Protein AF-A0A453CL31-F1 (afdb_monomer)

Radius of gyration: 26.06 Å; Cα contacts (8 Å, |Δi|>4): 529; chains: 1; bounding box: 58×40×80 Å

Structure (mmCIF, N/CA/C/O backbone):
data_AF-A0A453CL31-F1
#
_entry.id   AF-A0A453CL31-F1
#
loop_
_atom_site.group_PDB
_atom_site.id
_atom_site.type_symbol
_atom_site.label_atom_id
_atom_site.label_alt_id
_atom_site.label_comp_id
_atom_site.label_asym_id
_atom_site.label_entity_id
_atom_site.label_seq_id
_atom_site.pdbx_PDB_ins_code
_atom_site.Cartn_x
_atom_site.Cartn_y
_atom_site.Cartn_z
_atom_site.occupancy
_atom_site.B_iso_or_equiv
_atom_site.auth_seq_id
_atom_site.auth_comp_id
_atom_site.auth_asym_id
_atom_site.auth_atom_id
_atom_site.pdbx_PDB_model_num
ATOM 1 N N . MET A 1 1 ? -15.591 10.765 -26.888 1.00 38.25 1 MET A N 1
ATOM 2 C CA . MET A 1 1 ? -14.357 10.019 -26.569 1.00 38.25 1 MET A CA 1
ATOM 3 C C . MET A 1 1 ? -13.302 10.494 -27.548 1.00 38.25 1 MET A C 1
ATOM 5 O O . MET A 1 1 ? -13.475 10.268 -28.736 1.00 38.25 1 MET A O 1
ATOM 9 N N . GLU A 1 2 ? -12.296 11.241 -27.100 1.00 42.91 2 GLU A N 1
ATOM 10 C CA . GLU A 1 2 ? -11.188 11.619 -27.983 1.00 42.91 2 GLU A CA 1
ATOM 11 C C . GLU A 1 2 ? -10.396 10.355 -28.344 1.00 42.91 2 GLU A C 1
ATOM 13 O O . GLU A 1 2 ? -9.791 9.723 -27.476 1.00 42.91 2 GLU A O 1
ATOM 18 N N . ASN A 1 3 ? -10.446 9.967 -29.621 1.00 44.66 3 ASN A N 1
ATOM 19 C CA . ASN A 1 3 ? -9.596 8.940 -30.219 1.00 44.66 3 ASN A CA 1
ATOM 20 C C . ASN A 1 3 ? -8.155 9.466 -30.282 1.00 44.66 3 ASN A C 1
ATOM 22 O O . ASN A 1 3 ? -7.675 9.871 -31.338 1.00 44.66 3 ASN A O 1
ATOM 26 N N . HIS A 1 4 ? -7.454 9.484 -29.150 1.00 58.12 4 HIS A N 1
ATOM 27 C CA . HIS A 1 4 ? -6.003 9.634 -29.176 1.00 58.12 4 HIS A CA 1
ATOM 28 C C . HIS A 1 4 ? -5.406 8.302 -29.615 1.00 58.12 4 HIS A C 1
ATOM 30 O O . HIS A 1 4 ? -5.463 7.313 -28.884 1.00 58.12 4 HIS A O 1
ATOM 36 N N . SER A 1 5 ? -4.870 8.271 -30.836 1.00 74.94 5 SER A N 1
ATOM 37 C CA . SER A 1 5 ? -4.062 7.155 -31.321 1.00 74.94 5 SER A CA 1
ATOM 38 C C . SER A 1 5 ? -2.914 6.889 -30.341 1.00 74.94 5 SER A C 1
ATOM 40 O O . SER A 1 5 ? -2.314 7.862 -29.864 1.00 74.94 5 SER A O 1
ATOM 42 N N . PRO A 1 6 ? -2.567 5.619 -30.061 1.00 81.06 6 PRO A N 1
ATOM 43 C CA . PRO A 1 6 ? -1.423 5.312 -29.217 1.00 81.06 6 PRO A CA 1
ATOM 44 C C . PRO A 1 6 ? -0.176 6.024 -29.752 1.00 81.06 6 PRO A C 1
ATOM 46 O O . PRO A 1 6 ? 0.082 6.007 -30.956 1.00 81.06 6 PRO A O 1
ATOM 49 N N . SER A 1 7 ? 0.570 6.694 -28.872 1.00 90.50 7 SER A N 1
ATOM 50 C CA . SER A 1 7 ? 1.726 7.502 -29.277 1.00 90.50 7 SER A CA 1
ATOM 51 C C . SER A 1 7 ? 3.001 7.104 -28.544 1.00 90.50 7 SER A C 1
ATOM 53 O O . SER A 1 7 ? 2.992 6.853 -27.339 1.00 90.50 7 SER A O 1
ATOM 55 N N . LEU A 1 8 ? 4.109 7.076 -29.284 1.00 93.06 8 LEU A N 1
ATOM 56 C CA . LEU A 1 8 ? 5.457 6.872 -28.764 1.00 93.06 8 LEU A CA 1
ATOM 57 C C . LEU A 1 8 ? 6.231 8.193 -28.842 1.00 93.06 8 LEU A C 1
ATOM 59 O O . LEU A 1 8 ? 6.228 8.864 -29.876 1.00 93.06 8 LEU A O 1
ATOM 63 N N . LYS A 1 9 ? 6.884 8.582 -27.747 1.00 95.12 9 LYS A N 1
ATOM 64 C CA . LYS A 1 9 ? 7.736 9.775 -27.649 1.00 95.12 9 LYS A CA 1
ATOM 65 C C . LYS A 1 9 ? 9.140 9.381 -27.201 1.00 95.12 9 LYS A C 1
ATOM 67 O O . LYS A 1 9 ? 9.306 8.414 -26.462 1.00 95.12 9 LYS A O 1
ATOM 72 N N . LEU A 1 10 ? 10.136 10.160 -27.618 1.00 94.81 10 LEU A N 1
ATOM 73 C CA . LEU A 1 10 ? 11.544 9.943 -27.283 1.00 94.81 10 LEU A CA 1
ATOM 74 C C . LEU A 1 10 ? 12.097 11.148 -26.521 1.00 94.81 10 LEU A C 1
ATOM 76 O O . LEU A 1 10 ? 11.893 12.288 -26.936 1.00 94.81 10 LEU A O 1
ATOM 80 N N . ILE A 1 11 ? 12.825 10.891 -25.435 1.00 94.44 11 ILE A N 1
ATOM 81 C CA . ILE A 1 11 ? 13.644 11.886 -24.737 1.00 94.44 11 ILE A CA 1
ATOM 82 C C . ILE A 1 11 ? 15.093 11.413 -24.794 1.00 94.44 11 ILE A C 1
ATOM 84 O O . ILE A 1 11 ? 15.462 10.400 -24.200 1.00 94.44 11 ILE A O 1
ATOM 88 N N . ARG A 1 12 ? 15.911 12.165 -25.526 1.00 92.62 12 ARG A N 1
ATOM 89 C CA . ARG A 1 12 ? 17.335 11.892 -25.734 1.00 92.62 12 ARG A CA 1
ATOM 90 C C . ARG A 1 12 ? 18.164 12.848 -24.892 1.00 92.62 12 ARG A C 1
ATOM 92 O O . ARG A 1 12 ? 17.851 14.035 -24.822 1.00 92.62 12 ARG A O 1
ATOM 99 N N . GLY A 1 13 ? 19.224 12.346 -24.272 1.00 89.06 13 GLY A N 1
ATOM 100 C CA . GLY A 1 13 ? 20.166 13.203 -23.560 1.00 89.06 13 GLY A CA 1
ATOM 101 C C . GLY A 1 13 ? 21.442 12.466 -23.153 1.00 89.06 13 GLY A C 1
ATOM 102 O O . GLY A 1 13 ? 21.330 11.361 -22.626 1.00 89.06 13 GLY A O 1
ATOM 103 N N . PRO A 1 14 ? 22.632 13.075 -23.307 1.00 87.06 14 PRO A N 1
ATOM 104 C CA . PRO A 1 14 ? 23.899 12.554 -22.781 1.00 87.06 14 PRO A CA 1
ATOM 105 C C . PRO A 1 14 ? 23.881 12.177 -21.282 1.00 87.06 14 PRO A C 1
ATOM 107 O O . PRO A 1 14 ? 22.946 12.554 -20.551 1.00 87.06 14 PRO A O 1
ATOM 110 N N . PRO A 1 15 ? 24.892 11.455 -20.758 1.00 83.88 15 PRO A N 1
ATOM 111 C CA . PRO A 1 15 ? 25.058 11.263 -19.317 1.00 83.88 15 PRO A CA 1
ATOM 112 C C . PRO A 1 15 ? 25.054 12.604 -18.568 1.00 83.88 15 PRO A C 1
ATOM 114 O O . PRO A 1 15 ? 25.555 13.607 -19.066 1.00 83.88 15 PRO A O 1
ATOM 117 N N . GLY A 1 16 ? 24.464 12.645 -17.370 1.00 84.50 16 GLY A N 1
ATOM 118 C CA . GLY A 1 16 ? 24.445 13.859 -16.538 1.00 84.50 16 GLY A CA 1
ATOM 119 C C . GLY A 1 16 ? 23.425 14.939 -16.934 1.00 84.50 16 GLY A C 1
ATOM 120 O O . GLY A 1 16 ? 23.234 15.884 -16.178 1.00 84.50 16 GLY A O 1
ATOM 121 N N . THR A 1 17 ? 22.681 14.781 -18.034 1.00 85.88 17 THR A N 1
ATOM 122 C CA . THR A 1 17 ? 21.660 15.758 -18.493 1.00 85.88 17 THR A CA 1
ATOM 123 C C . THR A 1 17 ? 20.352 15.760 -17.693 1.00 85.88 17 THR A C 1
ATOM 125 O O . THR A 1 17 ? 19.395 16.443 -18.046 1.00 85.88 17 THR A O 1
ATOM 128 N N . GLY A 1 18 ? 20.281 14.993 -16.603 1.00 90.00 18 GLY A N 1
ATOM 129 C CA . GLY A 1 18 ? 19.115 14.980 -15.722 1.00 90.00 18 GLY A CA 1
ATOM 130 C C . GLY A 1 18 ? 17.939 14.126 -16.205 1.00 90.00 18 GLY A C 1
ATOM 131 O O . GLY A 1 18 ? 16.854 14.278 -15.656 1.00 90.00 18 GLY A O 1
ATOM 132 N N . LYS A 1 19 ? 18.131 13.195 -17.154 1.00 92.12 19 LYS A N 1
ATOM 133 C CA . LYS A 1 19 ? 17.088 12.262 -17.645 1.00 92.12 19 LYS A CA 1
ATOM 134 C C . LYS A 1 19 ? 16.247 11.638 -16.522 1.00 92.12 19 LYS A C 1
ATOM 136 O O . LYS A 1 19 ? 15.030 11.794 -16.500 1.00 92.12 19 LYS A O 1
ATOM 141 N N . THR A 1 20 ? 16.889 11.026 -15.529 1.00 90.75 20 THR A N 1
ATOM 142 C CA . THR A 1 20 ? 16.204 10.415 -14.378 1.00 90.75 20 THR A CA 1
ATOM 143 C C . THR A 1 20 ? 15.458 11.444 -13.520 1.00 90.75 20 THR A C 1
ATOM 145 O O . THR A 1 20 ? 14.384 11.157 -12.992 1.00 90.75 20 THR A O 1
ATOM 148 N N . LYS A 1 21 ? 15.983 12.675 -13.402 1.00 93.06 21 LYS A N 1
ATOM 149 C CA . LYS A 1 21 ? 15.277 13.778 -12.732 1.00 93.06 21 LYS A CA 1
ATOM 150 C C . LYS A 1 21 ? 14.001 14.124 -13.502 1.00 93.06 21 LYS A C 1
ATOM 152 O O . LYS A 1 21 ? 12.938 14.167 -12.889 1.00 93.06 21 LYS A O 1
ATOM 157 N N . THR A 1 22 ? 14.080 14.251 -14.825 1.00 95.06 22 THR A N 1
ATOM 158 C CA . THR A 1 22 ? 12.913 14.457 -15.694 1.00 95.06 22 THR A CA 1
ATOM 159 C C . THR A 1 22 ? 11.880 13.343 -15.527 1.00 95.06 22 THR A C 1
ATOM 161 O O . THR A 1 22 ? 10.705 13.647 -15.343 1.00 95.06 22 THR A O 1
ATOM 164 N N . ILE A 1 23 ? 12.297 12.071 -15.490 1.00 96.31 23 ILE A N 1
ATOM 165 C CA . ILE A 1 23 ? 11.393 10.936 -15.233 1.00 96.31 23 ILE A CA 1
ATOM 166 C C . ILE A 1 23 ? 10.685 11.094 -13.885 1.00 96.31 23 ILE A C 1
ATOM 168 O O . ILE A 1 23 ? 9.462 11.001 -13.827 1.00 96.31 23 ILE A O 1
ATOM 172 N N . SER A 1 24 ? 11.420 11.384 -12.807 1.00 95.00 24 SER A N 1
ATOM 173 C CA . SER A 1 24 ? 10.816 11.568 -11.480 1.00 95.00 24 SER A CA 1
ATOM 174 C C . SER A 1 24 ? 9.820 12.735 -11.434 1.00 95.00 24 SER A C 1
ATOM 176 O O . SER A 1 24 ? 8.766 12.609 -10.816 1.00 95.00 24 SER A O 1
ATOM 178 N N . THR A 1 25 ? 10.087 13.832 -12.152 1.00 93.94 25 THR A N 1
ATOM 179 C CA . THR A 1 25 ? 9.157 14.966 -12.274 1.00 93.94 25 THR A CA 1
ATOM 180 C C . THR A 1 25 ? 7.912 14.609 -13.088 1.00 93.94 25 THR A C 1
ATOM 182 O O . THR A 1 25 ? 6.809 14.975 -12.688 1.00 93.94 25 THR A O 1
ATOM 185 N N . ILE A 1 26 ? 8.056 13.859 -14.188 1.00 95.31 26 ILE A N 1
ATOM 186 C CA . ILE A 1 26 ? 6.913 13.350 -14.963 1.00 95.31 26 ILE A CA 1
ATOM 187 C C . ILE A 1 26 ? 6.053 12.445 -14.079 1.00 95.31 26 ILE A C 1
ATOM 189 O O . ILE A 1 26 ? 4.842 12.633 -14.023 1.00 95.31 26 ILE A O 1
ATOM 193 N N . LEU A 1 27 ? 6.665 11.504 -13.353 1.00 95.44 27 LEU A N 1
ATOM 194 C CA . LEU A 1 27 ? 5.944 10.587 -12.468 1.00 95.44 27 LEU A CA 1
ATOM 195 C C . LEU A 1 27 ? 5.176 11.323 -11.376 1.00 95.44 27 LEU A C 1
ATOM 197 O O . LEU A 1 27 ? 4.017 11.007 -11.125 1.00 95.44 27 LEU A O 1
ATOM 201 N N . TRP A 1 28 ? 5.796 12.328 -10.763 1.00 93.19 28 TRP A N 1
ATOM 202 C CA . TRP A 1 28 ? 5.133 13.159 -9.767 1.00 93.19 28 TRP A CA 1
ATOM 203 C C . TRP A 1 28 ? 3.933 13.912 -10.358 1.00 93.19 28 TRP A C 1
ATOM 205 O O . TRP A 1 28 ? 2.847 13.886 -9.783 1.00 93.19 28 TRP A O 1
ATOM 215 N N . ALA A 1 29 ? 4.075 14.493 -11.554 1.00 92.69 29 ALA A N 1
ATOM 216 C CA . ALA A 1 29 ? 2.967 15.145 -12.249 1.00 92.69 29 ALA A CA 1
ATOM 217 C C . ALA A 1 29 ? 1.837 14.166 -12.624 1.00 92.69 29 ALA A C 1
ATOM 219 O O . ALA A 1 29 ? 0.664 14.528 -12.549 1.00 92.69 29 ALA A O 1
ATOM 220 N N . MET A 1 30 ? 2.165 12.930 -13.014 1.00 92.75 30 MET A N 1
ATOM 221 C CA . MET A 1 30 ? 1.164 11.903 -13.327 1.00 92.75 30 MET A CA 1
ATOM 222 C C . MET A 1 30 ? 0.421 11.411 -12.085 1.00 92.75 30 MET A C 1
ATOM 224 O O . MET A 1 30 ? -0.788 11.212 -12.166 1.00 92.75 30 MET A O 1
ATOM 228 N N . LEU A 1 31 ? 1.104 11.292 -10.940 1.00 90.25 31 LEU A N 1
ATOM 229 C CA . LEU A 1 31 ? 0.464 10.999 -9.654 1.00 90.25 31 LEU A CA 1
ATOM 230 C C . LEU A 1 31 ? -0.576 12.069 -9.297 1.00 90.25 31 LEU A C 1
ATOM 232 O O . LEU A 1 31 ? -1.712 11.725 -8.987 1.00 90.25 31 LEU A O 1
ATOM 236 N N . ILE A 1 32 ? -0.234 13.357 -9.439 1.00 88.62 32 ILE A N 1
ATOM 237 C CA . ILE A 1 32 ? -1.175 14.470 -9.200 1.00 88.62 32 ILE A CA 1
ATOM 238 C C . ILE A 1 32 ? -2.387 14.379 -10.138 1.00 88.62 32 ILE A C 1
ATOM 240 O O . ILE A 1 32 ? -3.513 14.667 -9.740 1.00 88.62 32 ILE A O 1
ATOM 244 N N . LYS A 1 33 ? -2.164 13.975 -11.393 1.00 88.69 33 LYS A N 1
ATOM 245 C CA . LYS A 1 33 ? -3.223 13.826 -12.399 1.00 88.69 33 LYS A CA 1
ATOM 246 C C . LYS A 1 33 ? -4.033 12.530 -12.270 1.00 88.69 33 LYS A C 1
ATOM 248 O O . LYS A 1 33 ? -4.981 12.365 -13.034 1.00 88.69 33 LYS A O 1
ATOM 253 N N . GLY A 1 34 ? -3.665 11.610 -11.373 1.00 88.38 34 GLY A N 1
ATOM 254 C CA . GLY A 1 34 ? -4.289 10.286 -11.277 1.00 88.38 34 GLY A CA 1
ATOM 255 C C . GLY A 1 34 ? -4.116 9.444 -12.547 1.00 88.38 34 GLY A C 1
ATOM 256 O O . GLY A 1 34 ? -5.003 8.675 -12.913 1.00 88.38 34 GLY A O 1
ATOM 257 N N . VAL A 1 35 ? -3.011 9.640 -13.278 1.00 91.06 35 VAL A N 1
ATOM 258 C CA . VAL A 1 35 ? -2.691 8.848 -14.471 1.00 91.06 35 VAL A CA 1
ATOM 259 C C . VAL A 1 35 ? -1.812 7.679 -14.059 1.00 91.06 35 VAL A C 1
ATOM 261 O O . VAL A 1 35 ? -0.613 7.838 -13.808 1.00 91.06 35 VAL A O 1
ATOM 264 N N . LYS A 1 36 ? -2.406 6.485 -14.067 1.00 92.94 36 LYS A N 1
ATOM 265 C CA . LYS A 1 36 ? -1.696 5.250 -13.760 1.00 92.94 36 LYS A CA 1
ATOM 266 C C . LYS A 1 36 ? -0.516 5.042 -14.710 1.00 92.94 36 LYS A C 1
ATOM 268 O O . LYS A 1 36 ? -0.701 4.853 -15.915 1.00 92.94 36 LYS A O 1
ATOM 273 N N . THR A 1 37 ? 0.693 5.075 -14.162 1.00 96.19 37 THR A N 1
ATOM 274 C CA . THR A 1 37 ? 1.950 5.080 -14.913 1.00 96.19 37 THR A CA 1
ATOM 275 C C . THR A 1 37 ? 2.807 3.873 -14.550 1.00 96.19 37 THR A C 1
ATOM 277 O O . THR A 1 37 ? 3.028 3.585 -13.372 1.00 96.19 37 THR A O 1
ATOM 280 N N . LEU A 1 38 ? 3.320 3.182 -15.567 1.00 97.56 38 LEU A N 1
ATOM 281 C CA . LEU A 1 38 ? 4.326 2.134 -15.432 1.00 97.56 38 LEU A CA 1
ATOM 282 C C . LEU A 1 38 ? 5.688 2.681 -15.858 1.00 97.56 38 LEU A C 1
ATOM 284 O O . LEU A 1 38 ? 5.841 3.118 -16.993 1.00 97.56 38 LEU A O 1
ATOM 288 N N . THR A 1 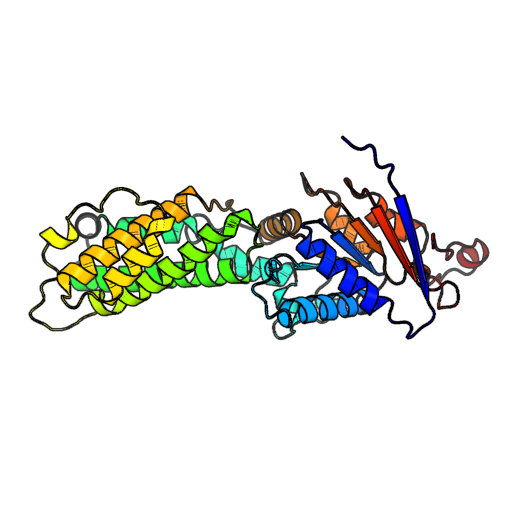39 ? 6.681 2.590 -14.981 1.00 98.19 39 THR A N 1
ATOM 289 C CA . THR A 1 39 ? 8.079 2.881 -15.298 1.00 98.19 39 THR A CA 1
ATOM 290 C C . THR A 1 39 ? 8.901 1.607 -15.273 1.00 98.19 39 THR A C 1
ATOM 292 O O . THR A 1 39 ? 8.937 0.884 -14.271 1.00 98.19 39 THR A O 1
ATOM 295 N N . CYS A 1 40 ? 9.593 1.353 -16.375 1.00 97.88 40 CYS A N 1
ATOM 296 C CA . CYS A 1 40 ? 10.483 0.223 -16.544 1.00 97.88 40 CYS A CA 1
ATOM 297 C C . CYS A 1 40 ? 11.915 0.681 -16.802 1.00 97.88 40 CYS A C 1
ATOM 299 O O . CYS A 1 40 ? 12.137 1.713 -17.423 1.00 97.88 40 CYS A O 1
ATOM 301 N N . ALA A 1 41 ? 12.883 -0.122 -16.368 1.00 97.25 41 ALA A N 1
ATOM 302 C CA . ALA A 1 41 ? 14.287 0.043 -16.735 1.00 97.25 41 ALA A CA 1
ATOM 303 C C . ALA A 1 41 ? 14.954 -1.338 -16.936 1.00 97.25 41 ALA A C 1
ATOM 305 O O . ALA A 1 41 ? 14.439 -2.345 -16.426 1.00 97.25 41 ALA A O 1
ATOM 306 N N . PRO A 1 42 ? 16.077 -1.434 -17.670 1.00 95.50 42 PRO A N 1
ATOM 307 C CA . PRO A 1 42 ? 16.774 -2.698 -17.930 1.00 95.50 42 PRO A CA 1
ATOM 308 C C . PRO A 1 42 ? 17.354 -3.338 -16.662 1.00 95.50 42 PRO A C 1
ATOM 310 O O . PRO A 1 42 ? 17.360 -4.562 -16.527 1.00 95.50 42 PRO A O 1
ATOM 313 N N . THR A 1 43 ? 17.830 -2.528 -15.711 1.00 94.25 43 THR A N 1
ATOM 314 C CA . THR A 1 43 ? 18.562 -3.001 -14.527 1.00 94.25 43 THR A CA 1
ATOM 315 C C . THR A 1 43 ? 17.872 -2.611 -13.226 1.00 94.25 43 THR A C 1
ATOM 317 O O . THR A 1 43 ? 17.190 -1.592 -13.146 1.00 94.25 43 THR A O 1
ATOM 320 N N . ASN A 1 44 ? 18.095 -3.398 -12.168 1.00 94.75 44 ASN A N 1
ATOM 321 C CA . ASN A 1 44 ? 17.608 -3.063 -10.828 1.00 94.75 44 ASN A CA 1
ATOM 322 C C . ASN A 1 44 ? 18.119 -1.694 -10.367 1.00 94.75 44 ASN A C 1
ATOM 324 O O . ASN A 1 44 ? 17.347 -0.925 -9.814 1.00 94.75 44 ASN A O 1
ATOM 328 N N . THR A 1 45 ? 19.391 -1.376 -10.621 1.00 93.38 45 THR A N 1
ATOM 329 C CA . THR A 1 45 ? 19.997 -0.100 -10.220 1.00 93.38 45 THR A CA 1
ATOM 330 C C . THR A 1 45 ? 19.263 1.091 -10.831 1.00 93.38 45 THR A C 1
ATOM 332 O O . THR A 1 45 ? 18.925 2.020 -10.105 1.00 93.38 45 THR A O 1
ATOM 335 N N . ALA A 1 46 ? 18.938 1.038 -12.128 1.00 94.19 46 ALA A N 1
ATOM 336 C CA . ALA A 1 46 ? 18.184 2.103 -12.789 1.00 94.19 46 ALA A CA 1
ATOM 337 C C . ALA A 1 46 ? 16.766 2.251 -12.202 1.00 94.19 46 ALA A C 1
ATOM 339 O O . ALA A 1 46 ? 16.335 3.358 -11.887 1.00 94.19 46 ALA A O 1
ATOM 340 N N . VAL A 1 47 ? 16.068 1.135 -11.948 1.00 96.56 47 VAL A N 1
ATOM 341 C CA . VAL A 1 47 ? 14.743 1.167 -11.299 1.00 96.56 47 VAL A CA 1
ATOM 342 C C . VAL A 1 47 ? 14.817 1.785 -9.896 1.00 96.56 47 VAL A C 1
ATOM 344 O O . VAL A 1 47 ? 13.973 2.607 -9.543 1.00 96.56 47 VAL A O 1
ATOM 347 N N . LEU A 1 48 ? 15.812 1.396 -9.091 1.00 95.75 48 LEU A N 1
ATOM 348 C CA . LEU A 1 48 ? 15.994 1.880 -7.718 1.00 95.75 48 LEU A CA 1
ATOM 349 C C . LEU A 1 48 ? 16.335 3.371 -7.669 1.00 95.75 48 LEU A C 1
ATOM 351 O O . LEU A 1 48 ? 15.865 4.071 -6.772 1.00 95.75 48 LEU A O 1
ATOM 355 N N . GLU A 1 49 ? 17.103 3.863 -8.638 1.00 94.94 49 GLU A N 1
ATOM 356 C CA . GLU A 1 49 ? 17.442 5.279 -8.760 1.00 94.94 49 GLU A CA 1
ATOM 357 C C . GLU A 1 49 ? 16.188 6.125 -9.048 1.00 94.94 49 GLU A C 1
ATOM 359 O O . GLU A 1 49 ? 15.929 7.115 -8.356 1.00 94.94 49 GLU A O 1
ATOM 364 N N . VAL A 1 50 ? 15.344 5.701 -9.999 1.00 96.50 50 VAL A N 1
ATOM 365 C CA . VAL A 1 50 ? 14.060 6.373 -10.268 1.00 96.50 50 VAL A CA 1
ATOM 366 C C . VAL A 1 50 ? 13.138 6.293 -9.046 1.00 96.50 50 VAL A C 1
ATOM 368 O O . VAL A 1 50 ? 12.571 7.310 -8.639 1.00 96.50 50 VAL A O 1
ATOM 371 N N . ALA A 1 51 ? 13.015 5.109 -8.432 1.00 96.88 51 ALA A N 1
ATOM 372 C CA . ALA A 1 51 ? 12.172 4.882 -7.258 1.00 96.88 51 ALA A CA 1
ATOM 373 C C . ALA A 1 51 ? 12.575 5.774 -6.073 1.00 96.88 51 ALA A C 1
ATOM 375 O O . ALA A 1 51 ? 11.717 6.394 -5.446 1.00 96.88 51 ALA A O 1
ATOM 376 N N . SER A 1 52 ? 13.875 5.893 -5.796 1.00 95.56 52 SER A N 1
ATOM 377 C CA . SER A 1 52 ? 14.392 6.734 -4.708 1.00 95.56 52 SER A CA 1
ATOM 378 C C . SER A 1 52 ? 14.058 8.205 -4.921 1.00 95.56 52 SER A C 1
ATOM 380 O O . SER A 1 52 ? 13.648 8.889 -3.982 1.00 95.56 52 SER A O 1
ATOM 382 N N . ARG A 1 53 ? 14.155 8.691 -6.164 1.00 94.88 53 ARG A N 1
ATOM 383 C CA . ARG A 1 53 ? 13.825 10.080 -6.502 1.00 94.88 53 ARG A CA 1
ATOM 384 C C . ARG A 1 53 ? 12.343 10.381 -6.344 1.00 94.88 53 ARG A C 1
ATOM 386 O O . ARG A 1 53 ? 12.012 11.380 -5.715 1.00 94.88 53 ARG A O 1
ATOM 393 N N . ILE A 1 54 ? 11.452 9.534 -6.866 1.00 94.69 54 ILE A N 1
ATOM 394 C CA . ILE A 1 54 ? 10.008 9.780 -6.727 1.00 94.69 54 ILE A CA 1
ATOM 395 C C . ILE A 1 54 ? 9.550 9.674 -5.267 1.00 94.69 54 ILE A C 1
ATOM 397 O O . ILE A 1 54 ? 8.783 10.519 -4.814 1.00 94.69 54 ILE A O 1
ATOM 401 N N . VAL A 1 55 ? 10.067 8.706 -4.499 1.00 93.69 55 VAL A N 1
ATOM 402 C CA . VAL A 1 55 ? 9.772 8.589 -3.060 1.00 93.69 55 VAL A CA 1
ATOM 403 C C . VAL A 1 55 ? 10.228 9.836 -2.309 1.00 93.69 55 VAL A C 1
ATOM 405 O O . VAL A 1 55 ? 9.486 10.349 -1.475 1.00 93.69 55 VAL A O 1
ATOM 408 N N . ARG A 1 56 ? 11.419 10.356 -2.622 1.00 92.56 56 ARG A N 1
ATOM 409 C CA . ARG A 1 56 ? 11.926 11.596 -2.033 1.00 92.56 56 ARG A CA 1
ATOM 410 C C . ARG A 1 56 ? 11.042 12.799 -2.374 1.00 92.56 56 ARG A C 1
ATOM 412 O O . ARG A 1 56 ? 10.662 13.517 -1.458 1.00 92.56 56 ARG A O 1
ATOM 419 N N . LEU A 1 57 ? 10.649 12.965 -3.639 1.00 91.38 57 LEU A N 1
ATOM 420 C CA . LEU A 1 57 ? 9.758 14.055 -4.062 1.00 91.38 57 LEU A CA 1
ATOM 421 C C . LEU A 1 57 ? 8.405 14.019 -3.338 1.00 91.38 57 LEU A C 1
ATOM 423 O O . LEU A 1 57 ? 7.926 15.057 -2.899 1.00 91.38 57 LEU A O 1
ATOM 427 N N . VAL A 1 58 ? 7.809 12.833 -3.172 1.00 90.06 58 VAL A N 1
ATOM 428 C CA . VAL A 1 58 ? 6.528 12.680 -2.456 1.00 90.06 58 VAL A CA 1
ATOM 429 C C . VAL A 1 58 ? 6.677 12.884 -0.942 1.00 90.06 58 VAL A C 1
ATOM 431 O O . VAL A 1 58 ? 5.742 13.332 -0.289 1.00 90.06 58 VAL A O 1
ATOM 434 N N . ARG A 1 59 ? 7.844 12.589 -0.354 1.00 88.88 59 ARG A N 1
ATOM 435 C CA . ARG A 1 59 ? 8.121 12.891 1.065 1.00 88.88 59 ARG A CA 1
ATOM 436 C C . ARG A 1 59 ? 8.356 14.382 1.315 1.00 88.88 59 ARG A C 1
ATOM 438 O O . ARG A 1 59 ? 7.948 14.884 2.354 1.00 88.88 59 ARG A O 1
ATOM 445 N N . GLU A 1 60 ? 9.041 15.061 0.398 1.00 86.94 60 GLU A N 1
ATOM 446 C CA . GLU A 1 60 ? 9.394 16.484 0.506 1.00 86.94 60 GLU A CA 1
ATOM 447 C C . GLU A 1 60 ? 8.232 17.419 0.133 1.00 86.94 60 GLU A C 1
ATOM 449 O O . GLU A 1 60 ? 8.291 18.609 0.434 1.00 86.94 60 GLU A O 1
ATOM 454 N N . SER A 1 61 ? 7.164 16.916 -0.496 1.00 80.81 61 SER A N 1
ATOM 455 C CA . SER A 1 61 ? 5.968 17.712 -0.775 1.00 80.81 61 SER A CA 1
ATOM 456 C C . SER A 1 61 ? 5.169 17.972 0.510 1.00 80.81 61 SER A C 1
ATOM 458 O O . SER A 1 61 ? 4.289 17.197 0.879 1.00 80.81 61 SER A O 1
ATOM 460 N N . SER A 1 62 ? 5.492 19.080 1.182 1.00 52.44 62 SER A N 1
ATOM 461 C CA . SER A 1 62 ? 4.891 19.571 2.435 1.00 52.44 62 SER A CA 1
ATOM 462 C C . SER A 1 62 ? 3.436 20.048 2.308 1.00 52.44 62 SER A C 1
ATOM 464 O O . SER A 1 62 ? 2.745 20.200 3.315 1.00 52.44 62 SER A O 1
ATOM 466 N N . ASP A 1 63 ? 2.961 20.287 1.086 1.00 52.47 63 ASP A N 1
ATOM 467 C CA . ASP A 1 63 ? 1.711 21.009 0.829 1.00 52.47 63 ASP A CA 1
ATOM 468 C C . ASP A 1 63 ? 0.536 20.061 0.621 1.00 52.47 63 ASP A C 1
ATOM 470 O O . ASP A 1 63 ? 0.099 19.869 -0.511 1.00 52.47 63 ASP A O 1
ATOM 474 N N . GLY A 1 64 ? 0.045 19.438 1.701 1.00 52.91 64 GLY A N 1
ATOM 475 C CA . GLY A 1 64 ? -1.257 18.745 1.726 1.00 52.91 64 GLY A CA 1
ATOM 476 C C . GLY A 1 64 ? -1.541 17.853 0.509 1.00 52.91 64 GLY A C 1
ATOM 477 O O . GLY A 1 64 ? -2.682 17.786 0.052 1.00 52.91 64 GLY A O 1
ATOM 478 N N . SER A 1 65 ? -0.490 17.264 -0.075 1.00 56.00 65 SER A N 1
ATOM 479 C CA . SER A 1 65 ? -0.516 16.901 -1.489 1.00 56.00 65 SER A CA 1
ATOM 480 C C . SER A 1 65 ? -1.447 15.717 -1.736 1.00 56.00 65 SER A C 1
ATOM 482 O O . SER A 1 65 ? -1.576 14.829 -0.895 1.00 56.00 65 SER A O 1
ATOM 484 N N . VAL A 1 66 ? -2.051 15.678 -2.925 1.00 64.44 66 VAL A N 1
ATOM 485 C CA . VAL A 1 66 ? -2.918 14.583 -3.404 1.00 64.44 66 VAL A CA 1
ATOM 486 C C . VAL A 1 66 ? -2.146 13.259 -3.571 1.00 64.44 66 VAL A C 1
ATOM 488 O O . VAL A 1 66 ? -2.750 12.214 -3.787 1.00 64.44 66 VAL A O 1
ATOM 491 N N . CYS A 1 67 ? -0.814 13.277 -3.464 1.00 79.00 67 CYS A N 1
ATOM 492 C CA . CYS A 1 67 ? 0.046 12.128 -3.720 1.00 79.00 67 CYS A CA 1
ATOM 493 C C . CYS A 1 67 ? 0.461 11.438 -2.420 1.00 79.00 67 CYS A C 1
ATOM 495 O O . CYS A 1 67 ? 1.088 12.052 -1.555 1.00 79.00 67 CYS A O 1
ATOM 497 N N . PHE A 1 68 ? 0.214 10.132 -2.314 1.00 86.31 68 PHE A N 1
ATOM 498 C CA . PHE A 1 68 ? 0.657 9.335 -1.175 1.00 86.31 68 PHE A CA 1
ATOM 499 C C . PHE A 1 68 ? 1.723 8.324 -1.597 1.00 86.31 68 PHE A C 1
ATOM 501 O O . PHE A 1 68 ? 1.664 7.738 -2.678 1.00 86.31 68 PHE A O 1
ATOM 508 N N . LEU A 1 69 ? 2.682 8.039 -0.706 1.00 90.19 69 LEU A N 1
ATOM 509 C CA . LEU A 1 69 ? 3.654 6.954 -0.926 1.00 90.19 69 LEU A CA 1
ATOM 510 C C . LEU A 1 69 ? 2.958 5.612 -1.189 1.00 90.19 69 LEU A C 1
ATOM 512 O O . LEU A 1 69 ? 3.470 4.769 -1.921 1.00 90.19 69 LEU A O 1
ATOM 516 N N . ASN A 1 70 ? 1.763 5.434 -0.630 1.00 89.69 70 ASN A N 1
ATOM 517 C CA . ASN A 1 70 ? 0.953 4.236 -0.777 1.00 89.69 70 ASN A CA 1
ATOM 518 C C . ASN A 1 70 ? 0.481 4.011 -2.226 1.00 89.69 70 ASN A C 1
ATOM 520 O O . ASN A 1 70 ? 0.140 2.878 -2.576 1.00 89.69 70 ASN A O 1
ATOM 524 N N . ASP A 1 71 ? 0.502 5.034 -3.078 1.00 91.06 71 ASP A N 1
ATOM 525 C CA . ASP A 1 71 ? 0.124 4.920 -4.491 1.00 91.06 71 ASP A CA 1
ATOM 526 C C . ASP A 1 71 ? 1.307 4.504 -5.375 1.00 91.06 71 ASP A C 1
ATOM 528 O O . ASP A 1 71 ? 1.125 4.175 -6.548 1.00 91.06 71 ASP A O 1
ATOM 532 N N . ILE A 1 72 ? 2.512 4.450 -4.796 1.00 94.56 72 ILE A N 1
ATOM 533 C CA . ILE A 1 72 ? 3.738 3.996 -5.446 1.00 94.56 72 ILE A CA 1
ATOM 534 C C . ILE A 1 72 ? 3.996 2.531 -5.089 1.00 94.56 72 ILE A C 1
ATOM 536 O O . ILE A 1 72 ? 4.063 2.149 -3.918 1.00 94.56 72 ILE A O 1
ATOM 540 N N . VAL A 1 73 ? 4.197 1.696 -6.104 1.00 95.88 73 VAL A N 1
ATOM 541 C CA . VAL A 1 73 ? 4.592 0.298 -5.950 1.00 95.88 73 VAL A CA 1
ATOM 542 C C . VAL A 1 73 ? 5.874 0.032 -6.721 1.00 95.88 73 VAL A C 1
ATOM 544 O O . VAL A 1 73 ? 5.913 0.129 -7.942 1.00 95.88 73 VAL A O 1
ATOM 547 N N . LEU A 1 74 ? 6.907 -0.391 -5.999 1.00 97.25 74 LEU A N 1
ATOM 548 C CA . LEU A 1 74 ? 8.126 -0.958 -6.565 1.00 97.25 74 LEU A CA 1
ATOM 549 C C . LEU A 1 74 ? 8.069 -2.482 -6.453 1.00 97.25 74 LEU A C 1
ATOM 551 O O . LEU A 1 74 ? 7.816 -3.006 -5.368 1.00 97.25 74 LEU A O 1
ATOM 555 N N . PHE A 1 75 ? 8.341 -3.217 -7.529 1.00 95.25 75 PHE A N 1
ATOM 556 C CA . PHE A 1 75 ? 8.447 -4.673 -7.437 1.00 95.25 75 PHE A CA 1
ATOM 557 C C . PHE A 1 75 ? 9.535 -5.271 -8.330 1.00 95.25 75 PHE A C 1
ATOM 559 O O . PHE A 1 75 ? 9.916 -4.731 -9.366 1.00 95.25 75 PHE A O 1
ATOM 566 N N . GLY A 1 76 ? 10.025 -6.432 -7.904 1.00 92.12 76 GLY A N 1
ATOM 567 C CA . GLY A 1 76 ? 11.093 -7.180 -8.552 1.00 92.12 76 GLY A CA 1
ATOM 568 C C . GLY A 1 76 ? 11.622 -8.259 -7.614 1.00 92.12 76 GLY A C 1
ATOM 569 O O . GLY A 1 76 ? 10.953 -8.638 -6.653 1.00 92.12 76 GLY A O 1
ATOM 570 N N . ASN A 1 77 ? 12.823 -8.764 -7.878 1.00 89.88 77 ASN A N 1
ATOM 571 C CA . ASN A 1 77 ? 13.466 -9.721 -6.983 1.00 89.88 77 ASN A CA 1
ATOM 572 C C . ASN A 1 77 ? 14.127 -8.977 -5.806 1.00 89.88 77 ASN A C 1
ATOM 574 O O . ASN A 1 77 ? 15.102 -8.253 -6.011 1.00 89.88 77 ASN A O 1
ATOM 578 N N . LYS A 1 78 ? 13.598 -9.172 -4.587 1.00 86.88 78 LYS A N 1
ATOM 579 C CA . LYS A 1 78 ? 14.039 -8.478 -3.361 1.00 86.88 78 LYS A CA 1
ATOM 580 C C . LYS A 1 78 ? 15.540 -8.642 -3.092 1.00 86.88 78 LYS A C 1
ATOM 582 O O . LYS A 1 78 ? 16.210 -7.657 -2.797 1.00 86.88 78 LYS A O 1
ATOM 587 N N . GLU A 1 79 ? 16.073 -9.853 -3.258 1.00 86.94 79 GLU A N 1
ATOM 588 C CA . GLU A 1 79 ? 17.488 -10.169 -3.014 1.00 86.94 79 GLU A CA 1
ATOM 589 C C . GLU A 1 79 ? 18.405 -9.448 -4.006 1.00 86.94 79 GLU A C 1
ATOM 591 O O . GLU A 1 79 ? 19.358 -8.778 -3.615 1.00 86.94 79 GLU A O 1
ATOM 596 N N . ARG A 1 80 ? 18.078 -9.504 -5.303 1.00 88.69 80 ARG A N 1
ATOM 597 C CA . ARG A 1 80 ? 18.856 -8.831 -6.356 1.00 88.69 80 ARG A CA 1
ATOM 598 C C . ARG A 1 80 ? 18.750 -7.309 -6.298 1.00 88.69 80 ARG A C 1
ATOM 600 O O . ARG A 1 80 ? 19.623 -6.628 -6.828 1.00 88.69 80 ARG A O 1
ATOM 607 N N . MET A 1 81 ? 17.670 -6.780 -5.728 1.00 90.38 81 MET A N 1
ATOM 608 C CA . MET A 1 81 ? 17.493 -5.346 -5.489 1.00 90.38 81 MET A CA 1
ATOM 609 C C . MET A 1 81 ? 18.118 -4.889 -4.166 1.00 90.38 81 MET A C 1
ATOM 611 O O . MET A 1 81 ? 18.211 -3.689 -3.948 1.00 90.38 81 MET A O 1
ATOM 615 N N . LYS A 1 82 ? 18.563 -5.817 -3.302 1.00 89.06 82 LYS A N 1
ATOM 616 C CA . LYS A 1 82 ? 19.157 -5.526 -1.986 1.00 89.06 82 LYS A CA 1
ATOM 617 C C . LYS A 1 82 ? 18.279 -4.616 -1.112 1.00 89.06 82 LYS A C 1
ATOM 619 O O . LYS A 1 82 ? 18.783 -3.797 -0.352 1.00 89.06 82 LYS A O 1
ATOM 624 N N . ILE A 1 83 ? 16.958 -4.762 -1.222 1.00 86.56 83 ILE A N 1
ATOM 625 C CA . ILE A 1 83 ? 16.005 -4.053 -0.363 1.00 86.56 83 ILE A CA 1
ATOM 626 C C . ILE A 1 83 ? 15.769 -4.925 0.863 1.00 86.56 83 ILE A C 1
ATOM 628 O O . ILE A 1 83 ? 15.047 -5.921 0.786 1.00 86.56 83 ILE A O 1
ATOM 632 N N . ASP A 1 84 ? 16.369 -4.565 1.988 1.00 82.19 84 ASP A N 1
ATOM 633 C CA . ASP A 1 84 ? 16.011 -5.121 3.291 1.00 82.19 84 ASP A CA 1
ATOM 634 C C . ASP A 1 84 ? 14.821 -4.363 3.911 1.00 82.19 84 ASP A C 1
ATOM 636 O O . ASP A 1 84 ? 14.196 -3.509 3.277 1.00 82.19 84 ASP A O 1
ATOM 640 N N . ASP A 1 85 ? 14.439 -4.732 5.133 1.00 75.25 85 ASP A N 1
ATOM 641 C CA . ASP A 1 85 ? 13.306 -4.099 5.811 1.00 75.25 85 ASP A CA 1
ATOM 642 C C . ASP A 1 85 ? 13.650 -2.683 6.332 1.00 75.25 85 ASP A C 1
ATOM 644 O O . ASP A 1 85 ? 12.737 -1.872 6.496 1.00 75.25 85 ASP A O 1
ATOM 648 N N . SER A 1 86 ? 14.937 -2.352 6.510 1.00 74.38 86 SER A N 1
ATOM 649 C CA . SER A 1 86 ? 15.421 -1.023 6.927 1.00 74.38 86 SER A CA 1
ATOM 650 C C . SER A 1 86 ? 15.591 -0.025 5.781 1.00 74.38 86 SER A C 1
ATOM 652 O O . SER A 1 86 ? 15.654 1.178 6.018 1.00 74.38 86 SER A O 1
ATOM 654 N N . HIS A 1 87 ? 15.650 -0.495 4.538 1.00 82.12 87 HIS A N 1
ATOM 655 C CA . HIS A 1 87 ? 15.817 0.363 3.377 1.00 82.12 87 HIS A CA 1
ATOM 656 C C . HIS A 1 87 ? 14.595 1.274 3.182 1.00 82.12 87 HIS A C 1
ATOM 658 O O . HIS A 1 87 ? 13.456 0.814 3.205 1.00 82.12 87 HIS A O 1
ATOM 664 N N . ASP A 1 88 ? 14.818 2.553 2.862 1.00 83.75 88 ASP A N 1
ATOM 665 C CA . ASP A 1 88 ? 13.750 3.532 2.596 1.00 83.75 88 ASP A CA 1
ATOM 666 C C . ASP A 1 88 ? 12.667 3.059 1.611 1.00 83.75 88 ASP A C 1
ATOM 668 O O . ASP A 1 88 ? 11.476 3.333 1.795 1.00 83.75 88 ASP A O 1
ATOM 672 N N . LEU A 1 89 ? 13.064 2.308 0.579 1.00 92.69 89 LEU A N 1
ATOM 673 C CA . LEU A 1 89 ? 12.176 1.787 -0.457 1.00 92.69 89 LEU A CA 1
ATOM 674 C C . LEU A 1 89 ? 11.344 0.584 0.004 1.00 92.69 89 LEU A C 1
ATOM 676 O O . LEU A 1 89 ? 10.398 0.208 -0.685 1.00 92.69 89 LEU A O 1
ATOM 680 N N . SER A 1 90 ? 11.622 -0.001 1.174 1.00 91.31 90 SER A N 1
ATOM 681 C CA . SER A 1 90 ? 10.812 -1.082 1.760 1.00 91.31 90 SER A CA 1
ATOM 682 C C . SER A 1 90 ? 9.369 -0.635 2.052 1.00 91.31 90 SER A C 1
ATOM 684 O O . SER A 1 90 ? 8.446 -1.459 2.121 1.00 91.31 90 SER A O 1
ATOM 686 N N . THR A 1 91 ? 9.165 0.680 2.181 1.00 91.69 91 THR A N 1
ATOM 687 C CA . THR A 1 91 ? 7.858 1.328 2.337 1.00 91.69 91 THR A CA 1
ATOM 688 C C . THR A 1 91 ? 7.001 1.209 1.078 1.00 91.69 91 THR A C 1
ATOM 690 O O . THR A 1 91 ? 5.811 0.945 1.194 1.00 91.69 91 THR A O 1
ATOM 693 N N . VAL A 1 92 ? 7.607 1.285 -0.113 1.00 94.81 92 VAL A N 1
ATOM 694 C CA . VAL A 1 92 ? 6.920 1.175 -1.415 1.00 94.81 92 VAL A CA 1
ATOM 695 C C . VAL A 1 92 ? 7.093 -0.196 -2.084 1.00 94.81 92 VAL A C 1
ATOM 697 O O . VAL A 1 92 ? 6.440 -0.486 -3.086 1.00 94.81 92 VAL A O 1
ATOM 700 N N . PHE A 1 93 ? 7.943 -1.071 -1.536 1.00 96.38 93 PHE A N 1
ATOM 701 C CA . PHE A 1 93 ? 8.203 -2.394 -2.101 1.00 96.38 93 PHE A CA 1
ATOM 702 C C . PHE A 1 93 ? 7.011 -3.345 -1.925 1.00 96.38 93 PHE A C 1
ATOM 704 O O . PHE A 1 93 ? 6.580 -3.631 -0.804 1.00 96.38 93 PHE A O 1
ATOM 711 N N . LEU A 1 94 ? 6.515 -3.890 -3.037 1.00 95.88 94 LEU A N 1
ATOM 712 C CA . LEU A 1 94 ? 5.286 -4.679 -3.122 1.00 95.88 94 LEU A CA 1
ATOM 713 C C . LEU A 1 94 ? 5.239 -5.832 -2.116 1.00 95.88 94 LEU A C 1
ATOM 715 O O . LEU A 1 94 ? 4.254 -6.000 -1.399 1.00 95.88 94 LEU A O 1
ATOM 719 N N . ASP A 1 95 ? 6.307 -6.626 -2.039 1.00 94.25 95 ASP A N 1
ATOM 720 C CA . ASP A 1 95 ? 6.322 -7.822 -1.196 1.00 94.25 95 ASP A CA 1
ATOM 721 C C . ASP A 1 95 ? 6.339 -7.476 0.293 1.00 94.25 95 ASP A C 1
ATOM 723 O O . ASP A 1 95 ? 5.741 -8.202 1.097 1.00 94.25 95 ASP A O 1
ATOM 727 N N . SER A 1 96 ? 7.018 -6.386 0.657 1.00 94.38 96 SER A N 1
ATOM 728 C CA . SER A 1 96 ? 7.096 -5.884 2.029 1.00 94.38 96 SER A CA 1
ATOM 729 C C . SER A 1 96 ? 5.743 -5.317 2.463 1.00 94.38 96 SER A C 1
ATOM 731 O O . SER A 1 96 ? 5.229 -5.712 3.510 1.00 94.38 96 SER A O 1
ATOM 733 N N . ARG A 1 97 ? 5.104 -4.503 1.612 1.00 95.00 97 ARG A N 1
ATOM 734 C CA . ARG A 1 97 ? 3.744 -3.981 1.834 1.00 95.00 97 ARG A CA 1
ATOM 735 C C . ARG A 1 97 ? 2.712 -5.099 1.956 1.00 95.00 97 ARG A C 1
ATOM 737 O O . ARG A 1 97 ? 1.953 -5.145 2.919 1.00 95.00 97 ARG A O 1
ATOM 744 N N . ALA A 1 98 ? 2.729 -6.063 1.034 1.00 96.00 98 ALA A N 1
ATOM 745 C CA . ALA A 1 98 ? 1.811 -7.199 1.065 1.00 96.00 98 ALA A CA 1
ATOM 746 C C . ALA A 1 98 ? 1.978 -8.053 2.334 1.00 96.00 98 ALA A C 1
ATOM 748 O O . ALA A 1 98 ? 0.991 -8.529 2.890 1.00 96.00 98 ALA A O 1
ATOM 749 N N . LYS A 1 99 ? 3.216 -8.226 2.824 1.00 95.38 99 LYS A N 1
ATOM 750 C CA . LYS A 1 99 ? 3.492 -8.912 4.099 1.00 95.38 99 LYS A CA 1
ATOM 751 C C . LYS A 1 99 ? 2.881 -8.157 5.285 1.00 95.38 99 LYS A C 1
ATOM 753 O O . LYS A 1 99 ? 2.271 -8.795 6.138 1.00 95.38 99 LYS A O 1
ATOM 758 N N . ARG A 1 100 ? 3.039 -6.829 5.340 1.00 95.50 100 ARG A N 1
ATOM 759 C CA . ARG A 1 100 ? 2.490 -5.992 6.422 1.00 95.50 100 ARG A CA 1
ATOM 760 C C . ARG A 1 100 ? 0.963 -5.963 6.419 1.00 95.50 100 ARG A C 1
ATOM 762 O O . ARG A 1 100 ? 0.366 -6.028 7.490 1.00 95.50 100 ARG A O 1
ATOM 769 N N . LEU A 1 101 ? 0.353 -5.925 5.235 1.00 96.44 101 LEU A N 1
ATOM 770 C CA . LEU A 1 101 ? -1.096 -5.834 5.063 1.00 96.44 101 LEU A CA 1
ATOM 771 C C . LEU A 1 101 ? -1.844 -7.152 5.231 1.00 96.44 101 LEU A C 1
ATOM 773 O O . LEU A 1 101 ? -2.983 -7.112 5.677 1.00 96.44 101 LEU A O 1
ATOM 777 N N . LEU A 1 102 ? -1.241 -8.300 4.902 1.00 97.56 102 LEU A N 1
ATOM 778 C CA . LEU A 1 102 ? -1.932 -9.598 4.913 1.00 9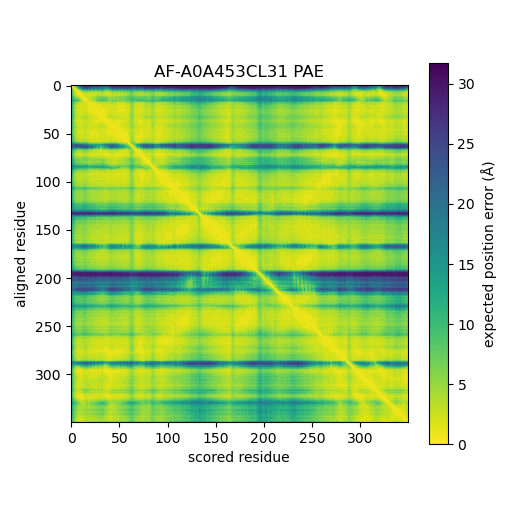7.56 102 LEU A CA 1
ATOM 779 C C . LEU A 1 102 ? -2.792 -9.851 6.169 1.00 97.56 102 LEU A C 1
ATOM 781 O O . LEU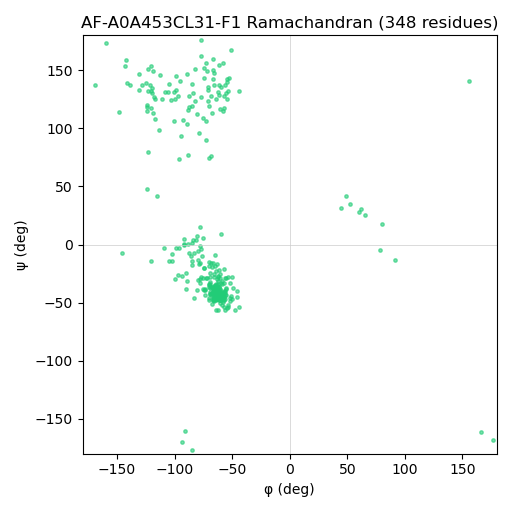 A 1 102 ? -3.943 -10.238 5.991 1.00 97.56 102 LEU A O 1
ATOM 785 N N . PRO A 1 103 ? -2.329 -9.579 7.408 1.00 97.19 103 PRO A N 1
ATOM 786 C CA . PRO A 1 103 ? -3.151 -9.781 8.602 1.00 97.19 103 PRO A CA 1
ATOM 787 C C . PRO A 1 103 ? -4.488 -9.024 8.590 1.00 97.19 103 PRO A C 1
ATOM 789 O O . PRO A 1 103 ? -5.448 -9.498 9.184 1.00 97.19 103 PRO A O 1
ATOM 792 N N . CYS A 1 104 ? -4.578 -7.879 7.903 1.00 97.19 104 CYS A N 1
ATOM 793 C CA . CYS A 1 104 ? -5.801 -7.080 7.803 1.00 97.19 104 CYS A CA 1
ATOM 794 C C . CYS A 1 104 ? -6.852 -7.696 6.866 1.00 97.19 104 CYS A C 1
ATOM 796 O O . CYS A 1 104 ? -8.024 -7.360 7.000 1.00 97.19 104 CYS A O 1
ATOM 798 N N . PHE A 1 105 ? -6.457 -8.589 5.953 1.00 96.69 105 PHE A N 1
ATOM 799 C CA . PHE A 1 105 ? -7.345 -9.242 4.979 1.00 96.69 105 PHE A CA 1
ATOM 800 C C . PHE A 1 105 ? -7.830 -10.628 5.446 1.00 96.69 105 PHE A C 1
ATOM 802 O O . PHE A 1 105 ? -8.600 -11.277 4.745 1.00 96.69 105 PHE A O 1
ATOM 809 N N . VAL A 1 106 ? -7.370 -11.113 6.608 1.00 95.38 106 VAL A N 1
ATOM 810 C CA . VAL A 1 106 ? -7.766 -12.430 7.130 1.00 95.38 106 VAL A CA 1
ATOM 811 C C . VAL A 1 106 ? -9.180 -12.350 7.732 1.00 95.38 106 VAL A C 1
ATOM 813 O O . VAL A 1 106 ? -9.388 -11.545 8.642 1.00 95.38 106 VAL A O 1
ATOM 816 N N . PRO A 1 107 ? -10.144 -13.202 7.339 1.00 92.06 107 PRO A N 1
ATOM 817 C CA . PRO A 1 107 ? -11.554 -13.023 7.727 1.00 92.06 107 PRO A CA 1
ATOM 818 C C . PRO A 1 107 ? -11.840 -13.084 9.231 1.00 92.06 107 PRO A C 1
ATOM 820 O O . PRO A 1 107 ? -12.714 -12.379 9.726 1.00 92.06 107 PRO A O 1
ATOM 823 N N . HIS A 1 108 ? -11.105 -13.917 9.974 1.00 91.81 108 HIS A N 1
ATOM 824 C CA . HIS A 1 108 ? -11.382 -14.203 11.390 1.00 91.81 108 HIS A CA 1
ATOM 825 C C . HIS A 1 108 ? -10.522 -13.409 12.379 1.00 91.81 108 HIS A C 1
ATOM 827 O O . HIS A 1 108 ? -10.687 -13.558 13.584 1.00 91.81 108 HIS A O 1
ATOM 833 N N . SER A 1 109 ? -9.582 -12.599 11.894 1.00 94.00 109 SER A N 1
ATOM 834 C CA . SER A 1 109 ? -8.658 -11.836 12.747 1.00 94.00 109 SER A CA 1
ATOM 835 C C . SER A 1 109 ? -8.276 -10.470 12.178 1.00 94.00 109 SER A C 1
ATOM 837 O O . SER A 1 109 ? -7.566 -9.715 12.832 1.00 94.00 109 SER A O 1
ATOM 839 N N . GLY A 1 110 ? -8.672 -10.183 10.939 1.00 95.56 110 GLY A N 1
ATOM 840 C CA . GLY A 1 110 ? -8.329 -8.967 10.222 1.00 95.56 110 GLY A CA 1
ATOM 841 C C . GLY A 1 110 ? -9.346 -7.855 10.418 1.00 95.56 110 GLY A C 1
ATOM 842 O O . GLY A 1 110 ? -10.153 -7.860 11.345 1.00 95.56 110 GLY A O 1
ATOM 843 N N . TRP A 1 111 ? -9.316 -6.897 9.497 1.00 96.62 111 TRP A N 1
ATOM 844 C CA . TRP A 1 111 ? -10.029 -5.627 9.565 1.00 96.62 111 TRP A CA 1
ATOM 845 C C . TRP A 1 111 ? -11.503 -5.764 9.951 1.00 96.62 111 TRP A C 1
ATOM 847 O O . TRP A 1 111 ? -11.938 -5.204 10.958 1.00 96.62 111 TRP A O 1
ATOM 857 N N . ARG A 1 112 ? -12.258 -6.555 9.181 1.00 96.12 112 ARG A N 1
ATOM 858 C CA . ARG A 1 112 ? -13.696 -6.744 9.392 1.00 96.12 112 ARG A CA 1
ATOM 859 C C . ARG A 1 112 ? -13.986 -7.363 10.758 1.00 96.12 112 ARG A C 1
ATOM 861 O O . ARG A 1 112 ? -14.871 -6.894 11.465 1.00 96.12 112 ARG A O 1
ATOM 868 N N . HIS A 1 113 ? -13.214 -8.376 11.150 1.00 96.69 113 HIS A N 1
ATOM 869 C CA . HIS A 1 113 ? -13.358 -9.016 12.453 1.00 96.69 113 HIS A CA 1
ATOM 870 C C . HIS A 1 113 ? -13.062 -8.049 13.605 1.00 96.69 113 HIS A C 1
ATOM 872 O O . HIS A 1 113 ? -13.834 -8.000 14.563 1.00 96.69 113 HIS A O 1
ATOM 878 N N . CYS A 1 114 ? -11.984 -7.265 13.510 1.00 97.56 114 CYS A N 1
ATOM 879 C CA . CYS A 1 114 ? -11.623 -6.270 14.518 1.00 97.56 114 CYS A CA 1
ATOM 880 C C . CYS A 1 114 ? -12.723 -5.217 14.695 1.00 97.56 114 CYS A C 1
ATOM 882 O O . CYS A 1 114 ? -13.099 -4.922 15.830 1.00 97.56 114 CYS A O 1
ATOM 884 N N . LEU A 1 115 ? -13.266 -4.688 13.591 1.00 97.12 115 LEU A N 1
ATOM 885 C CA . LEU A 1 115 ? -14.363 -3.722 13.638 1.00 97.12 115 LEU A CA 1
ATOM 886 C C . LEU A 1 115 ? -15.618 -4.330 14.274 1.00 97.12 115 LEU A C 1
ATOM 888 O O . LEU A 1 115 ? -16.101 -3.810 15.276 1.00 97.12 115 LEU A O 1
ATOM 892 N N . CYS A 1 116 ? -16.119 -5.450 13.738 1.00 96.19 116 CYS A N 1
ATOM 893 C CA . CYS A 1 116 ? -17.334 -6.095 14.239 1.00 96.19 116 CYS A CA 1
ATOM 894 C C . CYS A 1 116 ? -17.209 -6.491 15.714 1.00 96.19 116 CYS A C 1
ATOM 896 O O . CYS A 1 116 ? -18.141 -6.275 16.480 1.00 96.19 116 CYS A O 1
ATOM 898 N N . SER A 1 117 ? -16.057 -7.019 16.132 1.00 96.62 117 SER A N 1
ATOM 899 C CA . SER A 1 117 ? -15.851 -7.440 17.520 1.00 96.62 117 SER A CA 1
ATOM 900 C C . SER A 1 117 ? -15.870 -6.265 18.493 1.00 96.62 117 SER A C 1
ATOM 902 O O . SER A 1 117 ? -16.408 -6.398 19.592 1.00 96.62 117 SER A O 1
ATOM 904 N N . LEU A 1 118 ? -15.283 -5.122 18.115 1.00 96.88 118 LEU A N 1
ATOM 905 C CA . LEU A 1 118 ? -15.288 -3.935 18.967 1.00 96.88 118 LEU A CA 1
ATOM 906 C C . LEU A 1 118 ? -16.665 -3.259 18.992 1.00 96.88 118 LEU A C 1
ATOM 908 O O . LEU A 1 118 ? -17.095 -2.849 20.066 1.00 96.88 118 LEU A O 1
ATOM 912 N N . ILE A 1 119 ? -17.371 -3.198 17.854 1.00 95.56 119 ILE A N 1
ATOM 913 C CA . ILE A 1 119 ? -18.770 -2.735 17.783 1.00 95.56 119 ILE A CA 1
ATOM 914 C C . ILE A 1 119 ? -19.625 -3.537 18.762 1.00 95.56 119 ILE A C 1
ATOM 916 O O . ILE A 1 119 ? -20.263 -2.972 19.641 1.00 95.56 119 ILE A O 1
ATOM 920 N N . ASP A 1 120 ? -19.576 -4.859 18.646 1.00 93.69 120 ASP A N 1
ATOM 921 C CA . ASP A 1 120 ? -20.400 -5.776 19.424 1.00 93.69 120 ASP A CA 1
ATOM 922 C C . ASP A 1 120 ? -20.098 -5.687 20.934 1.00 93.69 120 ASP A C 1
ATOM 924 O O . ASP A 1 120 ? -21.011 -5.709 21.758 1.00 93.69 120 ASP A O 1
ATOM 928 N N . LEU A 1 121 ? -18.828 -5.481 21.316 1.00 93.75 121 LEU A N 1
ATOM 929 C CA . LEU A 1 121 ? -18.458 -5.212 22.710 1.00 93.75 121 LEU A CA 1
ATOM 930 C C . LEU A 1 121 ? -19.008 -3.870 23.220 1.00 93.75 121 LEU A C 1
ATOM 932 O O . LEU A 1 121 ? -19.441 -3.798 24.365 1.00 93.75 121 LEU A O 1
ATOM 936 N N . LEU A 1 122 ? -18.946 -2.804 22.417 1.00 92.31 122 LEU A N 1
ATOM 937 C CA . LEU A 1 122 ? -19.362 -1.461 22.836 1.00 92.31 122 LEU A CA 1
ATOM 938 C C . LEU A 1 122 ? -20.888 -1.279 22.825 1.00 92.31 122 LEU A C 1
ATOM 940 O O . LEU A 1 122 ? -21.409 -0.499 23.626 1.00 92.31 122 LEU A O 1
ATOM 944 N N . GLU A 1 123 ? -21.598 -1.990 21.952 1.00 91.25 123 GLU A N 1
ATOM 945 C CA . GLU A 1 123 ? -23.060 -1.971 21.864 1.00 91.25 123 GLU A CA 1
ATOM 946 C C . GLU A 1 123 ? -23.722 -2.900 22.876 1.00 91.25 123 GLU A C 1
ATOM 948 O O . GLU A 1 123 ? -24.660 -2.485 23.549 1.00 91.25 123 GLU A O 1
ATOM 953 N N . ASN A 1 124 ? -23.224 -4.134 23.006 1.00 88.25 124 ASN A N 1
ATOM 954 C CA . ASN A 1 124 ? -23.881 -5.192 23.773 1.00 88.25 124 ASN A CA 1
ATOM 955 C C . ASN A 1 124 ? -22.976 -5.789 24.872 1.00 88.25 124 ASN A C 1
ATOM 957 O O . ASN A 1 124 ? -22.892 -7.019 24.991 1.00 88.25 124 ASN A O 1
ATOM 961 N N . PRO A 1 125 ? -22.290 -4.973 25.702 1.00 85.44 125 PRO A N 1
ATOM 962 C CA . PRO A 1 125 ? -21.298 -5.478 26.653 1.00 85.44 125 PRO A CA 1
ATOM 963 C C . PRO A 1 125 ? -21.903 -6.445 27.681 1.00 85.44 125 PRO A C 1
ATOM 965 O O . PRO A 1 125 ? -21.303 -7.481 27.974 1.00 85.44 125 PRO A O 1
ATOM 968 N N . VAL A 1 126 ? -23.101 -6.139 28.195 1.00 84.62 126 VAL A N 1
ATOM 969 C CA . VAL A 1 126 ? -23.792 -6.937 29.223 1.00 84.62 126 VAL A CA 1
ATOM 970 C C . VAL A 1 126 ? -24.271 -8.273 28.653 1.00 84.62 126 VAL A C 1
ATOM 972 O O . VAL A 1 126 ? -23.999 -9.325 29.229 1.00 84.62 126 VAL A O 1
ATOM 975 N N . THR A 1 127 ? -24.925 -8.263 27.488 1.00 84.88 127 THR A N 1
ATOM 976 C CA . THR A 1 127 ? -25.380 -9.487 26.805 1.00 84.88 127 THR A CA 1
ATOM 977 C C . THR A 1 127 ? -24.208 -10.412 26.486 1.00 84.88 127 THR A C 1
ATOM 979 O O . THR A 1 127 ? -24.275 -11.612 26.735 1.00 84.88 127 THR A O 1
ATOM 982 N N . LYS A 1 128 ? -23.093 -9.852 26.003 1.00 82.38 128 LYS A N 1
ATOM 983 C CA . LYS A 1 128 ? -21.851 -10.593 25.747 1.00 82.38 128 LYS A CA 1
ATOM 984 C C . LYS A 1 128 ? -21.283 -11.259 26.988 1.00 82.38 128 LYS A C 1
ATOM 986 O O . LYS A 1 128 ? -20.814 -12.389 26.903 1.00 82.38 128 LYS A O 1
ATOM 991 N N . TYR A 1 129 ? -21.296 -10.548 28.108 1.00 83.62 129 TYR A N 1
ATOM 992 C CA . TYR A 1 129 ? -20.827 -11.080 29.376 1.00 83.62 129 TYR A CA 1
ATOM 993 C C . TYR A 1 129 ? -21.728 -12.209 29.882 1.00 83.62 129 TYR A C 1
ATOM 995 O O . TYR A 1 129 ? -21.213 -13.249 30.261 1.00 83.62 129 TYR A O 1
ATOM 1003 N N . LYS A 1 130 ? -23.059 -12.062 29.791 1.00 84.19 130 LYS A N 1
ATOM 1004 C CA . LYS A 1 130 ? -24.028 -13.108 30.176 1.00 84.19 130 LYS A CA 1
ATOM 1005 C C . LYS A 1 130 ? -23.869 -14.407 29.369 1.00 84.19 130 LYS A C 1
ATOM 1007 O O . LYS A 1 130 ? -24.189 -15.477 29.873 1.00 84.19 130 LYS A O 1
ATOM 1012 N N . LEU A 1 131 ? -23.389 -14.318 28.126 1.00 81.88 131 LEU A N 1
ATOM 1013 C CA . LEU A 1 131 ? -23.077 -15.481 27.283 1.00 81.88 131 LEU A CA 1
ATOM 1014 C C . LEU A 1 131 ? -21.731 -16.141 27.628 1.00 81.88 131 LEU A C 1
ATOM 1016 O O . LEU A 1 131 ? -21.486 -17.272 27.209 1.00 81.88 131 LEU A O 1
ATOM 1020 N N . HIS A 1 132 ? -20.852 -15.452 28.360 1.00 73.19 132 HIS A N 1
ATOM 1021 C CA . HIS A 1 132 ? -19.599 -16.013 28.855 1.00 73.19 132 HIS A CA 1
ATOM 1022 C C . HIS A 1 132 ? -19.823 -16.687 30.208 1.00 73.19 132 HIS A C 1
ATOM 1024 O O . HIS A 1 132 ? -20.343 -16.090 31.141 1.00 73.19 132 HIS A O 1
ATOM 1030 N N . ILE A 1 133 ? -19.395 -17.944 30.318 1.00 62.31 133 ILE A N 1
ATOM 1031 C CA . ILE A 1 133 ? -19.583 -18.796 31.510 1.00 62.31 133 ILE A CA 1
ATOM 1032 C C . ILE A 1 133 ? -18.522 -18.483 32.596 1.00 62.31 133 ILE A C 1
ATOM 1034 O O . ILE A 1 133 ? -18.438 -19.148 33.626 1.00 62.31 133 ILE A O 1
ATOM 1038 N N . GLU A 1 134 ? -17.664 -17.484 32.381 1.00 62.81 134 GLU A N 1
ATOM 1039 C CA . GLU A 1 134 ? -16.511 -17.232 33.247 1.00 62.81 134 GLU A CA 1
ATOM 1040 C C . GLU A 1 134 ? -16.889 -16.603 34.603 1.00 62.81 134 GLU A C 1
ATOM 1042 O O . GLU A 1 134 ? -17.736 -15.719 34.694 1.00 62.81 134 GLU A O 1
ATOM 1047 N N . GLN A 1 135 ? -16.179 -17.006 35.665 1.00 73.44 135 GLN A N 1
ATOM 1048 C CA . GLN A 1 135 ? -16.320 -16.480 37.036 1.00 73.44 135 GLN A CA 1
ATOM 1049 C C . GLN A 1 135 ? -15.638 -15.109 37.255 1.00 73.44 135 GLN A C 1
ATOM 1051 O O . GLN A 1 135 ? -15.387 -14.709 38.393 1.00 73.44 135 GLN A O 1
ATOM 1056 N N . VAL A 1 136 ? -15.269 -14.390 36.191 1.00 82.56 136 VAL A N 1
ATOM 1057 C CA . VAL A 1 136 ? -14.583 -13.089 36.301 1.00 82.56 136 VAL A CA 1
ATOM 1058 C C . VAL A 1 136 ? -15.605 -11.971 36.478 1.00 82.56 136 VAL A C 1
ATOM 1060 O O . VAL A 1 136 ? -16.585 -11.954 35.745 1.00 82.56 136 VAL A O 1
ATOM 1063 N N . PRO A 1 137 ? -15.375 -10.975 37.355 1.00 86.81 137 PRO A N 1
ATOM 1064 C CA . PRO A 1 137 ? -16.256 -9.816 37.448 1.00 86.81 137 PRO A CA 1
ATOM 1065 C C . PRO A 1 137 ? -16.404 -9.104 36.097 1.00 86.81 137 PRO A C 1
ATOM 1067 O O . PRO A 1 137 ? -15.403 -8.851 35.422 1.00 86.81 137 PRO A O 1
ATOM 1070 N N . PHE A 1 138 ? -17.628 -8.696 35.745 1.00 84.94 138 PHE A N 1
ATOM 1071 C CA . PHE A 1 138 ? -17.946 -7.987 34.494 1.00 84.94 138 PHE A CA 1
ATOM 1072 C C . PHE A 1 138 ? -16.977 -6.842 34.165 1.00 84.94 138 PHE A C 1
ATOM 1074 O O . PHE A 1 138 ? -16.552 -6.679 33.021 1.00 84.94 138 PHE A O 1
ATOM 1081 N N . LYS A 1 139 ? -16.570 -6.075 35.182 1.00 85.62 139 LYS A N 1
ATOM 1082 C CA . LYS A 1 139 ? -15.582 -5.000 35.049 1.00 85.62 139 LYS A CA 1
ATOM 1083 C C . LYS A 1 139 ? -14.256 -5.492 34.458 1.00 85.62 139 LYS A C 1
ATOM 1085 O O . LYS A 1 139 ? -13.725 -4.863 33.547 1.00 85.62 139 LYS A O 1
ATOM 1090 N N . ASN A 1 140 ? -13.733 -6.606 34.964 1.00 87.62 140 ASN A N 1
ATOM 1091 C CA . ASN A 1 140 ? -12.476 -7.187 34.494 1.00 87.62 140 ASN A CA 1
ATOM 1092 C C . ASN A 1 140 ? -12.648 -7.754 33.084 1.00 87.62 140 ASN A C 1
ATOM 1094 O O . ASN A 1 140 ? -11.837 -7.460 32.211 1.00 87.62 140 ASN A O 1
ATOM 1098 N N . TYR A 1 141 ? -13.766 -8.443 32.836 1.00 88.62 141 TYR A N 1
ATOM 1099 C CA . TYR A 1 141 ? -14.131 -8.906 31.499 1.00 88.62 141 TYR A CA 1
ATOM 1100 C C . TYR A 1 141 ? -14.126 -7.758 30.475 1.00 88.62 141 TYR A C 1
ATOM 1102 O O . TYR A 1 141 ? -13.458 -7.852 29.443 1.00 88.62 141 TYR A O 1
ATOM 1110 N N . LEU A 1 142 ? -14.818 -6.645 30.754 1.00 89.31 142 LEU A N 1
ATOM 1111 C CA . LEU A 1 142 ? -14.888 -5.519 29.823 1.00 89.31 142 LEU A CA 1
ATOM 1112 C C . LEU A 1 142 ? -13.508 -4.893 29.597 1.00 89.31 142 LEU A C 1
ATOM 1114 O O . LEU A 1 142 ? -13.162 -4.622 28.447 1.00 89.31 142 LEU A O 1
ATOM 1118 N N . LYS A 1 143 ? -12.713 -4.695 30.659 1.00 91.44 143 LYS A N 1
ATOM 1119 C CA . LYS A 1 143 ? -11.342 -4.166 30.560 1.00 91.44 143 LYS A CA 1
ATOM 1120 C C . LYS A 1 143 ? -10.473 -5.034 29.656 1.00 91.44 143 LYS A C 1
ATOM 1122 O O . LYS A 1 143 ? -9.913 -4.532 28.680 1.00 91.44 143 LYS A O 1
ATOM 1127 N N . ASP A 1 144 ? -10.402 -6.330 29.936 1.00 92.19 144 ASP A N 1
ATOM 1128 C CA . ASP A 1 144 ? -9.527 -7.258 29.219 1.00 92.19 144 ASP A CA 1
ATOM 1129 C C . ASP A 1 144 ? -9.933 -7.381 27.750 1.00 92.19 144 ASP A C 1
ATOM 1131 O O . ASP A 1 144 ? -9.098 -7.273 26.843 1.00 92.19 144 ASP A O 1
ATOM 1135 N N . ARG A 1 145 ? -11.237 -7.526 27.489 1.00 93.38 145 ARG A N 1
ATOM 1136 C CA . ARG A 1 145 ? -11.769 -7.608 26.125 1.00 93.38 145 ARG A CA 1
AT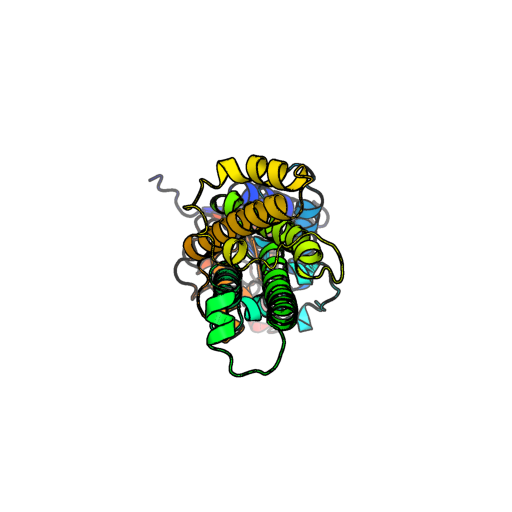OM 1137 C C . ARG A 1 145 ? -11.572 -6.306 25.365 1.00 93.38 145 ARG A C 1
ATOM 1139 O O . ARG A 1 145 ? -11.119 -6.355 24.223 1.00 93.38 145 ARG A O 1
ATOM 1146 N N . TYR A 1 146 ? -11.863 -5.158 25.974 1.00 95.50 146 TYR A N 1
ATOM 1147 C CA . TYR A 1 146 ? -11.670 -3.861 25.332 1.00 95.50 146 TYR A CA 1
ATOM 1148 C C . TYR A 1 146 ? -10.198 -3.632 24.990 1.00 95.50 146 TYR A C 1
ATOM 1150 O O . TYR A 1 146 ? -9.883 -3.277 23.855 1.00 95.50 146 TYR A O 1
ATOM 1158 N N . ASN A 1 147 ? -9.281 -3.879 25.927 1.00 96.62 147 ASN A N 1
ATOM 1159 C CA . ASN A 1 147 ? -7.847 -3.678 25.716 1.00 96.62 147 ASN A CA 1
ATOM 1160 C C . ASN A 1 147 ? -7.301 -4.573 24.601 1.00 96.62 147 ASN A C 1
ATOM 1162 O O . ASN A 1 147 ? -6.526 -4.108 23.765 1.00 96.62 147 ASN A O 1
ATOM 1166 N N . LYS A 1 148 ? -7.744 -5.833 24.539 1.00 97.00 148 LYS A N 1
ATOM 1167 C CA . LYS A 1 148 ? -7.381 -6.745 23.451 1.00 97.00 148 LYS A CA 1
ATOM 1168 C C . LYS A 1 148 ? -7.917 -6.255 22.102 1.00 97.00 148 LYS A C 1
ATOM 1170 O O . LYS A 1 148 ? -7.138 -6.021 21.182 1.00 97.00 148 LYS A O 1
ATOM 1175 N N . LEU A 1 149 ? -9.229 -6.041 21.998 1.00 97.56 149 LEU A N 1
ATOM 1176 C CA . LEU A 1 149 ? -9.882 -5.696 20.730 1.00 97.56 149 LEU A CA 1
ATOM 1177 C C . LEU A 1 149 ? -9.451 -4.325 20.196 1.00 97.56 149 LEU A C 1
ATOM 1179 O O . LEU A 1 149 ? -9.228 -4.169 18.997 1.00 97.56 149 LEU A O 1
ATOM 1183 N N . SER A 1 150 ? -9.288 -3.336 21.077 1.00 97.56 150 SER A N 1
ATOM 1184 C CA . SER A 1 150 ? -8.802 -2.007 20.696 1.00 97.56 150 SER A CA 1
ATOM 1185 C C . SER A 1 150 ? -7.357 -2.039 20.195 1.00 97.56 150 SER A C 1
ATOM 1187 O O . SER A 1 150 ? -7.037 -1.347 19.228 1.00 97.56 150 SER A O 1
ATOM 1189 N N . LYS A 1 151 ? -6.490 -2.867 20.795 1.00 97.75 151 LYS A N 1
ATOM 1190 C CA . LYS A 1 151 ? -5.113 -3.077 20.327 1.00 97.75 151 LYS A CA 1
ATOM 1191 C C . LYS A 1 151 ? -5.081 -3.726 18.943 1.00 97.75 151 LYS A C 1
ATOM 1193 O O . LYS A 1 151 ? -4.345 -3.254 18.075 1.00 97.75 151 LYS A O 1
ATOM 1198 N N . ASP A 1 152 ? -5.890 -4.762 18.730 1.00 97.44 152 ASP A N 1
ATOM 1199 C CA . ASP A 1 152 ? -5.972 -5.469 17.447 1.00 97.44 152 ASP A CA 1
ATOM 1200 C C . ASP A 1 152 ? -6.475 -4.536 16.332 1.00 97.44 152 ASP A C 1
ATOM 1202 O O . ASP A 1 152 ? -5.863 -4.446 15.261 1.00 97.44 152 ASP A O 1
ATOM 1206 N N . LEU A 1 153 ? -7.532 -3.758 16.607 1.00 97.94 153 LEU A N 1
ATOM 1207 C CA . LEU A 1 153 ? -8.051 -2.772 15.661 1.00 97.94 153 LEU A CA 1
ATOM 1208 C C . LEU A 1 153 ? -7.043 -1.653 15.386 1.00 97.94 153 LEU A C 1
ATOM 1210 O O . LEU A 1 153 ? -6.830 -1.304 14.226 1.00 97.94 153 LEU A O 1
ATOM 1214 N N . ARG A 1 154 ? -6.387 -1.116 16.421 1.00 97.81 154 ARG A N 1
ATOM 1215 C CA . ARG A 1 154 ? -5.348 -0.092 16.258 1.00 97.81 154 ARG A CA 1
ATOM 1216 C C . ARG A 1 154 ? -4.228 -0.579 15.343 1.00 97.81 154 ARG A C 1
ATOM 1218 O O . ARG A 1 154 ? -3.844 0.143 14.428 1.00 97.81 154 ARG A O 1
ATOM 1225 N N . CYS A 1 155 ? -3.760 -1.812 15.537 1.00 96.94 155 CYS A N 1
ATOM 1226 C CA . CYS A 1 155 ? -2.749 -2.415 14.672 1.00 96.94 155 CYS A CA 1
ATOM 1227 C C . CYS A 1 155 ? -3.231 -2.522 13.214 1.00 96.94 155 CYS A C 1
ATOM 1229 O O . CYS A 1 155 ? -2.459 -2.259 12.289 1.00 96.94 155 CYS A O 1
ATOM 1231 N N . CYS A 1 156 ? -4.501 -2.878 12.988 1.00 96.94 156 CYS A N 1
ATOM 1232 C CA . CYS A 1 156 ? -5.076 -2.902 11.642 1.00 96.94 156 CYS A CA 1
ATOM 1233 C C . CYS A 1 156 ? -5.155 -1.506 11.014 1.00 96.94 156 CYS A C 1
ATOM 1235 O O . CYS A 1 156 ? -4.757 -1.352 9.861 1.00 96.94 156 CYS A O 1
ATOM 1237 N N . ILE A 1 157 ? -5.620 -0.497 11.760 1.00 96.81 157 ILE A N 1
ATOM 1238 C CA . ILE A 1 157 ? -5.691 0.886 11.274 1.00 96.81 157 ILE A CA 1
ATOM 1239 C C . ILE A 1 157 ? -4.294 1.387 10.904 1.00 96.81 157 ILE A C 1
ATOM 1241 O O . ILE A 1 157 ? -4.117 1.907 9.810 1.00 96.81 157 ILE A O 1
ATOM 1245 N N . GLU A 1 158 ? -3.293 1.195 11.765 1.00 95.31 158 GLU A N 1
ATOM 1246 C CA . GLU A 1 158 ? -1.917 1.636 11.503 1.00 95.31 158 GLU A CA 1
ATOM 1247 C C . GLU A 1 158 ? -1.349 1.004 10.220 1.00 95.31 158 GLU A C 1
ATOM 1249 O O . GLU A 1 158 ? -0.747 1.698 9.401 1.00 95.31 158 GLU A O 1
ATOM 1254 N N . LYS A 1 159 ? -1.584 -0.294 9.991 1.00 95.38 159 LYS A N 1
ATOM 1255 C CA . LYS A 1 159 ? -1.167 -0.979 8.756 1.00 95.38 159 LYS A CA 1
ATOM 1256 C C . LYS A 1 159 ? -1.901 -0.444 7.529 1.00 95.38 159 LYS A C 1
ATOM 1258 O O . LYS A 1 159 ? -1.269 -0.117 6.531 1.00 95.38 159 LYS A O 1
ATOM 1263 N N . LEU A 1 160 ? -3.227 -0.329 7.587 1.00 94.69 160 LEU A N 1
ATOM 1264 C CA . LEU A 1 160 ? -4.026 0.156 6.459 1.00 94.69 160 LEU A CA 1
ATOM 1265 C C . LEU A 1 160 ? -3.697 1.612 6.124 1.00 94.69 160 LEU A C 1
ATOM 1267 O O . LEU A 1 160 ? -3.493 1.939 4.960 1.00 94.69 160 LEU A O 1
ATOM 1271 N N . TYR A 1 161 ? -3.561 2.469 7.132 1.00 91.94 161 TYR A N 1
ATOM 1272 C CA . TYR A 1 161 ? -3.216 3.875 6.956 1.00 91.94 161 TYR A CA 1
ATOM 1273 C C . TYR A 1 161 ? -1.879 4.047 6.218 1.00 91.94 161 TYR A C 1
ATOM 1275 O O . TYR A 1 161 ? -1.780 4.879 5.313 1.00 91.94 161 TYR A O 1
ATOM 1283 N N . ASN A 1 162 ? -0.873 3.239 6.560 1.00 89.75 162 ASN A N 1
ATOM 1284 C CA . ASN A 1 162 ? 0.483 3.362 6.019 1.00 89.75 162 ASN A CA 1
ATOM 1285 C C . ASN A 1 162 ? 0.737 2.556 4.740 1.00 89.75 162 ASN A C 1
ATOM 1287 O O . ASN A 1 162 ? 1.629 2.910 3.980 1.00 89.75 162 ASN A O 1
ATOM 1291 N N . ASP A 1 163 ? -0.015 1.482 4.488 1.00 92.62 163 ASP A N 1
ATOM 1292 C CA . ASP A 1 163 ? 0.272 0.575 3.374 1.00 92.62 163 ASP A CA 1
ATOM 1293 C C . ASP A 1 163 ? -0.870 0.443 2.358 1.00 92.62 163 ASP A C 1
ATOM 1295 O O . ASP A 1 163 ? -0.632 -0.088 1.274 1.00 92.62 163 ASP A O 1
ATOM 1299 N N . HIS A 1 164 ? -2.098 0.887 2.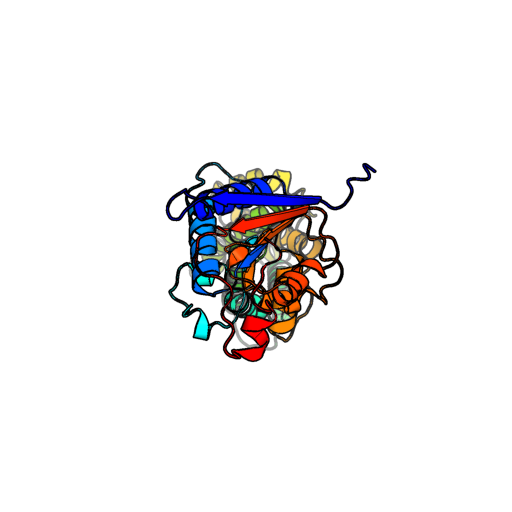639 1.00 91.94 164 HIS A N 1
ATOM 1300 C CA . HIS A 1 164 ? -3.203 0.792 1.678 1.00 91.94 164 HIS A CA 1
ATOM 1301 C C . HIS A 1 164 ? -3.179 1.975 0.687 1.00 91.94 164 HIS A C 1
ATOM 1303 O O . HIS A 1 164 ? -3.109 3.117 1.145 1.00 91.94 164 HIS A O 1
ATOM 1309 N N . PRO A 1 165 ? -3.258 1.750 -0.643 1.00 88.19 165 PRO A N 1
ATOM 1310 C CA . PRO A 1 165 ? -3.341 2.826 -1.640 1.00 88.19 165 PRO A CA 1
ATOM 1311 C C . PRO A 1 165 ? -4.506 3.784 -1.364 1.00 88.19 165 PRO A C 1
ATOM 1313 O O . PRO A 1 165 ? -5.579 3.344 -0.934 1.00 88.19 165 PRO A O 1
ATOM 1316 N N . ARG A 1 166 ? -4.317 5.082 -1.594 1.00 79.38 166 ARG A N 1
ATOM 1317 C CA . ARG A 1 166 ? -5.308 6.111 -1.271 1.00 79.38 166 ARG A CA 1
ATOM 1318 C C . ARG A 1 166 ? -5.829 6.726 -2.557 1.00 79.38 166 ARG A C 1
ATOM 1320 O O . ARG A 1 166 ? -5.237 7.640 -3.109 1.00 79.38 166 ARG A O 1
ATOM 1327 N N . LYS A 1 167 ? -6.998 6.273 -3.009 1.00 69.81 167 LYS A N 1
ATOM 1328 C CA . LYS A 1 167 ? -7.750 7.063 -3.989 1.00 69.81 167 LYS A CA 1
ATOM 1329 C C . LYS A 1 167 ? -8.209 8.366 -3.334 1.00 69.81 167 LYS A C 1
ATOM 1331 O O . LYS A 1 167 ? -8.532 8.369 -2.145 1.00 69.81 167 LYS A O 1
ATOM 1336 N N . SER A 1 168 ? -8.296 9.441 -4.112 1.00 59.53 168 SER A N 1
ATOM 1337 C CA . SER A 1 168 ? -8.818 10.748 -3.675 1.00 59.53 168 SER A CA 1
ATOM 1338 C C . SER A 1 168 ? -10.198 10.645 -3.005 1.00 59.53 168 SER A C 1
ATOM 1340 O O . SER A 1 168 ? -10.477 11.336 -2.030 1.00 59.53 168 SER A O 1
ATOM 1342 N N . GLU A 1 169 ? -11.024 9.700 -3.452 1.00 59.41 169 GLU A N 1
ATOM 1343 C CA . GLU A 1 169 ? -12.359 9.390 -2.916 1.00 59.41 169 GLU A CA 1
ATOM 1344 C C . GLU A 1 169 ? -12.339 8.807 -1.487 1.00 59.41 169 GLU A C 1
ATOM 1346 O O . GLU A 1 169 ? -13.361 8.794 -0.803 1.00 59.41 169 GLU A O 1
ATOM 1351 N N . ALA A 1 170 ? -11.187 8.331 -1.003 1.00 71.81 170 ALA A N 1
ATOM 1352 C CA . ALA A 1 170 ? -11.061 7.674 0.296 1.00 71.81 170 ALA A CA 1
ATOM 1353 C C . ALA A 1 170 ? -10.703 8.632 1.448 1.00 71.81 170 ALA A C 1
ATOM 1355 O O . ALA A 1 170 ? -10.583 8.174 2.585 1.00 71.81 170 ALA A O 1
ATOM 1356 N N . ALA A 1 171 ? -10.539 9.938 1.203 1.00 81.81 171 ALA A N 1
ATOM 1357 C CA . ALA A 1 171 ? -10.096 10.897 2.224 1.00 81.81 171 ALA A CA 1
ATOM 1358 C C . ALA A 1 171 ? -10.940 10.830 3.514 1.00 81.81 171 ALA A C 1
ATOM 1360 O O . ALA A 1 171 ? -10.386 10.713 4.608 1.00 81.81 171 ALA A O 1
ATOM 1361 N N . GLN A 1 172 ? -12.272 10.783 3.383 1.00 86.81 172 GLN A N 1
ATOM 1362 C CA . GLN A 1 172 ? -13.185 10.670 4.526 1.00 86.81 172 GLN A CA 1
ATOM 1363 C C . GLN A 1 172 ? -13.008 9.357 5.305 1.00 86.81 172 GLN A C 1
ATOM 1365 O O . GLN A 1 172 ? -13.125 9.343 6.527 1.00 86.81 172 GLN A O 1
ATOM 1370 N N . ILE A 1 173 ? -12.693 8.251 4.622 1.00 90.25 173 ILE A N 1
ATOM 1371 C CA . ILE A 1 173 ? -12.468 6.945 5.256 1.00 90.25 173 ILE A CA 1
ATOM 1372 C C . ILE A 1 173 ? -11.208 6.991 6.124 1.00 90.25 173 ILE A C 1
ATOM 1374 O O . ILE A 1 173 ? -11.236 6.567 7.278 1.00 90.25 173 ILE A O 1
ATOM 1378 N N . PHE A 1 174 ? -10.105 7.523 5.594 1.00 90.44 174 PHE A N 1
ATOM 1379 C CA . PHE A 1 174 ? -8.854 7.627 6.350 1.00 90.44 174 PHE A CA 1
ATOM 1380 C C . PHE A 1 174 ? -8.954 8.645 7.490 1.00 90.44 174 PHE A C 1
ATOM 1382 O O . PHE A 1 174 ? -8.385 8.415 8.555 1.00 90.44 174 PHE A O 1
ATOM 1389 N N . GLN A 1 175 ? -9.715 9.724 7.308 1.00 91.06 175 GLN A N 1
ATOM 1390 C CA . GLN A 1 175 ? -10.023 10.663 8.384 1.00 91.06 175 GLN A CA 1
ATOM 1391 C C . GLN A 1 175 ? -10.821 9.981 9.507 1.00 91.06 175 GLN A C 1
ATOM 1393 O O . GLN A 1 175 ? -10.436 10.044 10.674 1.00 91.06 175 GLN A O 1
ATOM 1398 N N . CYS A 1 176 ? -11.855 9.221 9.144 1.00 92.81 176 CYS A N 1
ATOM 1399 C CA . CYS A 1 176 ? -12.631 8.408 10.075 1.00 92.81 176 CYS A CA 1
ATOM 1400 C C . CYS A 1 176 ? -11.756 7.399 10.844 1.00 92.81 176 CYS A C 1
ATOM 1402 O O . CYS A 1 176 ? -11.935 7.225 12.050 1.00 92.81 176 CYS A O 1
ATOM 1404 N N . MET A 1 177 ? -10.779 6.760 10.189 1.00 94.94 177 MET A N 1
ATOM 1405 C CA . MET A 1 177 ? -9.825 5.875 10.869 1.00 94.94 177 MET A CA 1
ATOM 1406 C C . MET A 1 177 ? -9.054 6.602 11.984 1.00 94.94 177 MET A C 1
ATOM 1408 O O . MET A 1 177 ? -8.881 6.046 13.070 1.00 94.94 177 MET A O 1
ATOM 1412 N N . LEU A 1 178 ? -8.610 7.841 11.744 1.00 94.56 178 LEU A N 1
ATOM 1413 C CA . LEU A 1 178 ? -7.916 8.651 12.750 1.00 94.56 178 LEU A CA 1
ATOM 1414 C C . LEU A 1 178 ? -8.850 9.046 13.901 1.00 94.56 178 LEU A C 1
ATOM 1416 O O . LEU A 1 178 ? -8.468 8.947 15.064 1.00 94.56 178 LEU A O 1
ATOM 1420 N N . GLU A 1 179 ? -10.086 9.430 13.599 1.00 95.19 179 GLU A N 1
ATOM 1421 C CA . GLU A 1 179 ? -11.092 9.790 14.606 1.00 95.19 179 GLU A CA 1
ATOM 1422 C C . GLU A 1 179 ? -11.459 8.598 15.500 1.00 95.19 179 GLU A C 1
ATOM 1424 O O . GLU A 1 179 ? -11.540 8.739 16.722 1.00 95.19 179 GLU A O 1
ATOM 1429 N N . VAL A 1 180 ? -11.587 7.399 14.924 1.00 96.44 180 VAL A N 1
ATOM 1430 C CA . VAL A 1 180 ? -11.784 6.153 15.680 1.00 96.44 180 VAL A CA 1
ATOM 1431 C C . VAL A 1 180 ? -10.590 5.866 16.593 1.00 96.44 180 VAL A C 1
ATOM 1433 O O . VAL A 1 180 ? -10.794 5.510 17.754 1.00 96.44 180 VAL A O 1
ATOM 1436 N N . LEU A 1 181 ? -9.350 6.056 16.126 1.00 97.25 181 LEU A N 1
ATOM 1437 C CA . LEU A 1 181 ? -8.165 5.909 16.981 1.00 97.25 181 LEU A CA 1
ATOM 1438 C C . LEU A 1 181 ? -8.182 6.884 18.163 1.00 97.25 181 LEU A C 1
ATOM 1440 O O . LEU A 1 181 ? -7.844 6.495 19.281 1.00 97.25 181 LEU A O 1
ATOM 1444 N N . GLU A 1 182 ? -8.583 8.132 17.939 1.00 96.56 182 GLU A N 1
ATOM 1445 C CA . GLU A 1 182 ? -8.714 9.132 19.000 1.00 96.56 182 GLU A CA 1
ATOM 1446 C C . GLU A 1 182 ? -9.800 8.751 20.016 1.00 96.56 182 GLU A C 1
ATOM 1448 O O . GLU A 1 182 ? -9.579 8.837 21.225 1.00 96.56 182 GLU A O 1
ATOM 1453 N N . LEU A 1 183 ? -10.945 8.248 19.555 1.00 97.06 183 LEU A N 1
ATOM 1454 C CA . LEU A 1 183 ? -12.019 7.773 20.431 1.00 97.06 183 LEU A CA 1
ATOM 1455 C C . LEU A 1 183 ? -11.596 6.558 21.257 1.00 97.06 183 LEU A C 1
ATOM 1457 O O . LEU A 1 183 ? -11.863 6.515 22.457 1.00 97.06 183 LEU A O 1
ATOM 1461 N N . ILE A 1 184 ? -10.866 5.615 20.657 1.00 97.25 184 ILE A N 1
ATOM 1462 C CA . ILE A 1 184 ? -10.283 4.471 21.368 1.00 97.25 184 ILE A CA 1
ATOM 1463 C C . ILE A 1 184 ? -9.328 4.945 22.472 1.00 97.25 184 ILE A C 1
ATOM 1465 O O . ILE A 1 184 ? -9.365 4.420 23.591 1.00 97.25 184 ILE A O 1
ATOM 1469 N N . LYS A 1 185 ? -8.495 5.957 22.189 1.00 96.62 185 LYS A N 1
ATOM 1470 C CA . LYS A 1 185 ? -7.595 6.564 23.185 1.00 96.62 185 LYS A CA 1
ATOM 1471 C C . LYS A 1 185 ? -8.364 7.243 24.317 1.00 96.62 185 LYS A C 1
ATOM 1473 O O . LYS A 1 185 ? -7.933 7.137 25.459 1.00 96.62 185 LYS A O 1
ATOM 1478 N N . ILE A 1 186 ? -9.487 7.908 24.030 1.00 95.50 186 ILE A N 1
ATOM 1479 C CA . ILE A 1 186 ? -10.347 8.547 25.044 1.00 95.50 186 ILE A CA 1
ATOM 1480 C C . ILE A 1 186 ? -11.065 7.502 25.909 1.00 95.50 186 ILE A C 1
ATOM 1482 O O . ILE A 1 186 ? -11.143 7.655 27.127 1.00 95.50 186 ILE A O 1
ATOM 1486 N N . LEU A 1 187 ? -11.580 6.434 25.298 1.00 94.69 187 LEU A N 1
ATOM 1487 C CA . LEU A 1 187 ? -12.303 5.362 25.988 1.00 94.69 187 LEU A CA 1
ATOM 1488 C C . LEU A 1 187 ? -11.386 4.512 26.878 1.00 94.69 187 LEU A C 1
ATOM 1490 O O . LEU A 1 187 ? -11.814 4.065 27.940 1.00 94.69 187 LEU A O 1
ATOM 1494 N N . HIS A 1 188 ? -10.120 4.325 26.497 1.00 95.31 188 HIS A N 1
ATOM 1495 C CA . HIS A 1 188 ? -9.166 3.501 27.242 1.00 95.31 188 HIS A CA 1
ATOM 1496 C C . HIS A 1 188 ? -9.017 3.876 28.734 1.00 95.31 188 HIS A C 1
ATOM 1498 O O . HIS A 1 188 ? -9.213 2.993 29.572 1.00 95.31 188 HIS A O 1
ATOM 1504 N N . PRO A 1 189 ? -8.723 5.132 29.129 1.00 92.56 189 PRO A N 1
ATOM 1505 C CA . PRO A 1 189 ? -8.648 5.507 30.542 1.00 92.56 189 PRO A CA 1
ATOM 1506 C C . PRO A 1 189 ? -10.013 5.489 31.249 1.00 92.56 189 PRO A C 1
ATOM 1508 O O . PRO A 1 189 ? -10.061 5.255 32.456 1.00 92.56 189 PRO A O 1
ATOM 1511 N N . LEU A 1 190 ? -11.121 5.707 30.527 1.00 89.94 190 LEU A N 1
ATOM 1512 C CA . LEU A 1 190 ? -12.475 5.655 31.097 1.00 89.94 190 LEU A CA 1
ATOM 1513 C C . LEU A 1 190 ? -12.855 4.222 31.500 1.00 89.94 190 LEU A C 1
ATOM 1515 O O . LEU A 1 190 ? -13.377 4.013 32.591 1.00 89.94 190 LEU A O 1
ATOM 1519 N N . ILE A 1 191 ? -12.533 3.240 30.653 1.00 90.12 191 ILE A N 1
ATOM 1520 C CA . ILE A 1 191 ? -12.800 1.815 30.898 1.00 90.12 191 ILE A CA 1
ATOM 1521 C C . ILE A 1 191 ? -11.817 1.234 31.922 1.00 90.12 191 ILE A C 1
ATOM 1523 O O . ILE A 1 191 ? -12.205 0.438 32.774 1.00 90.12 191 ILE A O 1
ATOM 1527 N N . ASN A 1 192 ? -10.544 1.634 31.894 1.00 89.69 192 ASN A N 1
ATOM 1528 C CA . ASN A 1 192 ? -9.519 1.030 32.752 1.00 89.69 192 ASN A CA 1
ATOM 1529 C C . ASN A 1 192 ? -9.424 1.618 34.170 1.00 89.69 192 ASN A C 1
ATOM 1531 O O . ASN A 1 192 ? -8.618 1.138 34.963 1.00 89.69 192 ASN A O 1
ATOM 1535 N N . ARG A 1 193 ? -10.265 2.585 34.551 1.00 84.06 193 ARG A N 1
ATOM 1536 C CA . ARG A 1 193 ? -10.216 3.222 35.880 1.00 84.06 193 ARG A CA 1
ATOM 1537 C C . ARG A 1 193 ? -10.475 2.226 37.028 1.00 84.06 193 ARG A C 1
ATOM 1539 O O . ARG A 1 193 ? -11.437 1.449 37.005 1.00 84.06 193 ARG A O 1
ATOM 1546 N N . ASP A 1 194 ? -9.619 2.234 38.053 1.00 66.94 194 ASP A N 1
ATOM 1547 C CA . ASP A 1 194 ? -9.698 1.285 39.179 1.00 66.94 194 ASP A CA 1
ATOM 1548 C C . ASP A 1 194 ? -10.555 1.768 40.356 1.00 66.94 194 ASP A C 1
ATOM 1550 O O . ASP A 1 194 ? -11.316 0.961 40.891 1.00 66.94 194 ASP A O 1
ATOM 1554 N N . ARG A 1 195 ? -10.523 3.062 40.716 1.00 52.81 195 ARG A N 1
ATOM 1555 C CA . ARG A 1 195 ? -11.302 3.631 41.837 1.00 52.81 195 ARG A CA 1
ATOM 1556 C C . ARG A 1 195 ? -11.860 5.026 41.532 1.00 52.81 195 ARG A C 1
ATOM 1558 O O . ARG A 1 195 ? -11.156 5.865 40.976 1.00 52.81 195 ARG A O 1
ATOM 1565 N N . GLY A 1 196 ? -13.107 5.262 41.944 1.00 50.44 196 GLY A N 1
ATOM 1566 C CA . GLY A 1 196 ? -13.786 6.562 41.947 1.00 50.44 196 GLY A CA 1
ATOM 1567 C C . GLY A 1 196 ? -15.310 6.404 41.910 1.00 50.44 196 GLY A C 1
ATOM 1568 O O . GLY A 1 196 ? -15.801 5.548 41.186 1.00 50.44 196 GLY A O 1
ATOM 1569 N N . ASN A 1 197 ? -16.034 7.239 42.662 1.00 49.78 197 ASN A N 1
ATOM 1570 C CA . ASN A 1 197 ? -17.505 7.303 42.805 1.00 49.78 197 ASN A CA 1
ATOM 1571 C C . ASN A 1 197 ? -18.296 7.570 41.495 1.00 49.78 197 ASN A C 1
ATOM 1573 O O . ASN A 1 197 ? -19.500 7.813 41.533 1.00 49.78 197 ASN A O 1
ATOM 1577 N N . ASP A 1 198 ? -17.638 7.542 40.335 1.00 54.78 198 ASP A N 1
ATOM 1578 C CA . ASP A 1 198 ? -18.255 7.753 39.028 1.00 54.78 198 ASP A CA 1
ATOM 1579 C C . ASP A 1 198 ? -18.629 6.406 38.410 1.00 54.78 198 ASP A C 1
ATOM 1581 O O . ASP A 1 198 ? -17.836 5.738 37.742 1.00 54.78 198 ASP A O 1
ATOM 1585 N N . ASP A 1 199 ? -19.876 6.025 38.649 1.00 64.25 199 ASP A N 1
ATOM 1586 C CA . ASP A 1 199 ? -20.501 4.798 38.173 1.00 64.25 199 ASP A CA 1
ATOM 1587 C C . ASP A 1 199 ? -20.740 4.825 36.644 1.00 64.25 199 ASP A C 1
ATOM 1589 O O . ASP A 1 199 ? -21.846 5.082 36.175 1.00 64.25 199 ASP A O 1
ATOM 1593 N N . ILE A 1 200 ? -19.673 4.664 35.845 1.00 65.12 200 ILE A N 1
ATOM 1594 C CA . ILE A 1 200 ? -19.762 4.321 34.404 1.00 65.12 200 ILE A CA 1
ATOM 1595 C C . ILE A 1 200 ? -20.248 2.868 34.235 1.00 65.12 200 ILE A C 1
ATOM 1597 O O . ILE A 1 200 ? -20.718 2.484 33.167 1.00 65.12 200 ILE A O 1
ATOM 1601 N N . TRP A 1 201 ? -20.136 2.070 35.298 1.00 64.94 201 TRP A N 1
ATOM 1602 C CA . TRP A 1 201 ? -20.495 0.655 35.349 1.00 64.94 201 TRP A CA 1
ATOM 1603 C C . TRP A 1 201 ? -21.977 0.415 35.631 1.00 64.94 201 TRP A C 1
ATOM 1605 O O . TRP A 1 201 ? -22.373 -0.745 35.733 1.00 64.94 201 TRP A O 1
ATOM 1615 N N . SER A 1 202 ? -22.790 1.471 35.727 1.00 66.81 202 SER A N 1
ATOM 1616 C CA . SER A 1 202 ? -24.230 1.306 35.850 1.00 66.81 202 SER A CA 1
ATOM 1617 C C . SER A 1 202 ? -24.769 0.598 34.604 1.00 66.81 202 SER A C 1
ATOM 1619 O O . SER A 1 202 ? -24.482 0.994 33.468 1.00 66.81 202 SER A O 1
ATOM 1621 N N . GLU A 1 203 ? -25.540 -0.473 34.813 1.00 61.59 203 GLU A N 1
ATOM 1622 C CA . GLU A 1 203 ? -26.080 -1.296 33.723 1.00 61.59 203 GLU A CA 1
ATOM 1623 C C . GLU A 1 203 ? -26.877 -0.441 32.726 1.00 61.59 203 GLU A C 1
ATOM 1625 O O . GLU A 1 203 ? -26.693 -0.585 31.525 1.00 61.59 203 GLU A O 1
ATOM 1630 N N . GLU A 1 204 ? -27.620 0.566 33.196 1.00 60.72 204 GLU A N 1
ATOM 1631 C CA . GLU A 1 204 ? -28.360 1.527 32.360 1.00 60.72 204 GLU A CA 1
ATOM 1632 C C . GLU A 1 204 ? -27.487 2.255 31.323 1.00 60.72 204 GLU A C 1
ATOM 1634 O O . GLU A 1 204 ? -27.906 2.508 30.190 1.00 60.72 204 GLU A O 1
ATOM 1639 N N . LEU A 1 205 ? -26.255 2.614 31.691 1.00 63.97 205 LEU A N 1
ATOM 1640 C CA . LEU A 1 205 ? -25.359 3.374 30.822 1.00 63.97 205 LEU A CA 1
ATOM 1641 C C . LEU A 1 205 ? -24.736 2.476 29.746 1.00 63.97 205 LEU A C 1
ATOM 1643 O O . LEU A 1 205 ? -24.430 2.936 28.639 1.00 63.97 205 LEU A O 1
ATOM 1647 N N . LEU A 1 206 ? -24.598 1.190 30.059 1.00 68.31 206 LEU A N 1
ATOM 1648 C CA . LEU A 1 206 ? -24.025 0.156 29.207 1.00 68.31 206 LEU A CA 1
ATOM 1649 C C . LEU A 1 206 ? -25.075 -0.527 28.318 1.00 68.31 206 LEU A C 1
ATOM 1651 O O . LEU A 1 206 ? -24.753 -0.879 27.185 1.00 68.31 206 LEU A O 1
ATOM 1655 N N . GLU A 1 207 ? -26.320 -0.631 28.781 1.00 69.75 207 GLU A N 1
ATOM 1656 C CA . GLU A 1 207 ? -27.484 -1.126 28.033 1.00 69.75 207 GLU A CA 1
ATOM 1657 C C . GLU A 1 207 ? -28.165 -0.033 27.193 1.00 69.75 207 GLU A C 1
ATOM 1659 O O . GLU A 1 207 ? -28.957 -0.331 26.297 1.00 69.75 207 GLU A O 1
ATOM 1664 N N . GLY A 1 208 ? -27.842 1.243 27.432 1.00 73.69 208 GLY A N 1
ATOM 1665 C CA . GLY A 1 208 ? -28.356 2.353 26.634 1.00 73.69 208 GLY A CA 1
ATOM 1666 C C . GLY A 1 208 ? -28.051 2.177 25.143 1.00 73.69 208 GLY A C 1
ATOM 1667 O O . GLY A 1 208 ? -26.902 1.931 24.764 1.00 73.69 208 GLY A O 1
ATOM 1668 N N . LYS A 1 209 ? -29.076 2.334 24.296 1.00 75.00 209 LYS A N 1
ATOM 1669 C CA . LYS A 1 209 ? -28.945 2.229 22.836 1.00 75.00 209 LYS A CA 1
ATOM 1670 C C . LYS A 1 209 ? -27.981 3.286 22.295 1.00 75.00 209 LYS A C 1
ATOM 1672 O O . LYS A 1 209 ? -28.038 4.452 22.687 1.00 75.00 209 LYS A O 1
ATOM 1677 N N . VAL A 1 210 ? -27.119 2.870 21.370 1.00 77.81 210 VAL A N 1
ATOM 1678 C CA . VAL A 1 210 ? -26.303 3.786 20.567 1.00 77.81 210 VAL A CA 1
ATOM 1679 C C . VAL A 1 210 ? -27.214 4.507 19.573 1.00 77.81 210 VAL A C 1
ATOM 1681 O O . VAL A 1 210 ? -28.049 3.870 18.930 1.00 77.81 210 VAL A O 1
ATOM 1684 N N . GLU A 1 211 ? -27.066 5.828 19.479 1.00 74.25 211 GLU A N 1
ATOM 1685 C CA . GLU A 1 211 ? -27.829 6.671 18.550 1.00 74.25 211 GLU A CA 1
ATOM 1686 C C . GLU A 1 211 ? -27.570 6.279 17.089 1.00 74.25 211 GLU A C 1
ATOM 1688 O O . GLU A 1 211 ? -26.503 5.755 16.755 1.00 74.25 211 GLU A O 1
ATOM 1693 N N . GLU A 1 212 ? -28.542 6.563 16.218 1.00 70.25 212 GLU A N 1
ATOM 1694 C CA . GLU A 1 212 ? -28.451 6.289 14.782 1.00 70.25 212 GLU A CA 1
ATOM 1695 C C . GLU A 1 212 ? -27.248 6.972 14.114 1.00 70.25 212 GLU A C 1
ATOM 1697 O O . GLU A 1 212 ? -26.695 7.965 14.600 1.00 70.25 212 GLU A O 1
ATOM 1702 N N . ASP A 1 213 ? -26.831 6.399 12.983 1.00 70.38 213 ASP A N 1
ATOM 1703 C CA . ASP A 1 213 ? -25.628 6.797 12.259 1.00 70.38 213 ASP A CA 1
ATOM 1704 C C . ASP A 1 213 ? -25.675 8.284 11.884 1.00 70.38 213 ASP A C 1
ATOM 1706 O O . ASP A 1 213 ? -26.515 8.742 11.109 1.00 70.38 213 ASP A O 1
ATOM 1710 N N . CYS A 1 214 ? -24.733 9.053 12.425 1.00 66.38 214 CYS A N 1
ATOM 1711 C CA . CYS A 1 214 ? -24.613 10.470 12.119 1.00 66.38 214 CYS A CA 1
ATOM 1712 C C . CYS A 1 214 ? -23.708 10.688 10.906 1.00 66.38 214 CYS A C 1
ATOM 1714 O O . CYS A 1 214 ? -22.717 9.978 10.725 1.00 66.38 214 CYS A O 1
ATOM 1716 N N . ASN A 1 215 ? -24.009 11.717 10.109 1.00 77.81 215 ASN A N 1
ATOM 1717 C CA . ASN A 1 215 ? -23.201 12.094 8.950 1.00 77.81 215 ASN A CA 1
ATOM 1718 C C . ASN A 1 215 ? -21.722 12.313 9.363 1.00 77.81 215 ASN A C 1
ATOM 1720 O O . ASN A 1 215 ? -21.489 13.143 10.254 1.00 77.81 215 ASN A O 1
ATOM 1724 N N . PRO A 1 216 ? -20.744 11.634 8.720 1.00 80.00 216 PRO A N 1
ATOM 1725 C CA . PRO A 1 216 ? -19.310 11.792 8.985 1.00 80.00 216 PRO A CA 1
ATOM 1726 C C . PRO A 1 216 ? -18.808 13.237 8.990 1.00 80.00 216 PRO A C 1
ATOM 1728 O O . PRO A 1 216 ? -17.876 13.559 9.717 1.00 80.00 216 PRO A O 1
ATOM 1731 N N . VAL A 1 217 ? -19.463 14.130 8.242 1.00 81.50 217 VAL A N 1
ATOM 1732 C CA . VAL A 1 217 ? -19.130 15.564 8.200 1.00 81.50 217 VAL A CA 1
ATOM 1733 C C . VAL A 1 217 ? -19.242 16.230 9.579 1.00 81.50 217 VAL A C 1
ATOM 1735 O O . VAL A 1 217 ? -18.465 17.120 9.898 1.00 81.50 217 VAL A O 1
ATOM 1738 N N . SER A 1 218 ? -20.174 15.780 10.424 1.00 85.69 218 SER A N 1
ATOM 1739 C CA . SER A 1 218 ? -20.400 16.344 11.768 1.00 85.69 218 SER A CA 1
ATOM 1740 C C . SER A 1 218 ? -19.461 15.787 12.844 1.00 85.69 218 SER A C 1
ATOM 1742 O O . SER A 1 218 ? -19.478 16.231 13.994 1.00 85.69 218 SER A O 1
ATOM 1744 N N . TRP A 1 219 ? -18.658 14.773 12.521 1.00 88.31 219 TRP A N 1
ATOM 1745 C CA . TRP A 1 219 ? -17.874 14.066 13.528 1.00 88.31 219 TRP A CA 1
ATOM 1746 C C . TRP A 1 219 ? -16.746 14.882 14.156 1.00 88.31 219 TRP A C 1
ATOM 1748 O O . TRP A 1 219 ? -16.570 14.734 15.367 1.00 88.31 219 TRP A O 1
ATOM 1758 N N . PRO A 1 220 ? -16.021 15.765 13.440 1.00 90.19 220 PRO A N 1
ATOM 1759 C CA . PRO A 1 220 ? -15.026 16.628 14.072 1.00 90.19 220 PRO A CA 1
ATOM 1760 C C . PRO A 1 220 ? -15.616 17.473 15.211 1.00 90.19 220 PRO A C 1
ATOM 1762 O O . PRO A 1 220 ? -15.028 17.559 16.291 1.00 90.19 220 PRO A O 1
ATOM 1765 N N . GLU A 1 221 ? -16.815 18.027 15.012 1.00 90.12 221 GLU A N 1
ATOM 1766 C CA . GLU A 1 221 ? -17.534 18.819 16.019 1.00 90.12 221 GLU A CA 1
ATOM 1767 C C . GLU A 1 221 ? -17.970 17.955 17.210 1.00 90.12 221 GLU A C 1
ATOM 1769 O O . GLU A 1 221 ? -17.748 18.312 18.371 1.00 90.12 221 GLU A O 1
ATOM 1774 N N . LYS A 1 222 ? -18.525 16.765 16.945 1.00 91.12 222 LYS A N 1
ATOM 1775 C CA . LYS A 1 222 ? -18.904 15.816 18.004 1.00 91.12 222 LYS A CA 1
ATOM 1776 C C . LYS A 1 222 ? -17.695 15.329 18.799 1.00 91.12 222 LYS A C 1
ATOM 1778 O O . LYS A 1 222 ? -17.762 15.234 20.024 1.00 91.12 222 LYS A O 1
ATOM 1783 N N . LEU A 1 223 ? -16.573 15.064 18.134 1.00 92.75 223 LEU A N 1
ATOM 1784 C CA . LEU A 1 223 ? -15.322 14.674 18.778 1.00 92.75 223 LEU A CA 1
ATOM 1785 C C . LEU A 1 223 ? -14.770 15.813 19.648 1.00 92.75 223 LEU A C 1
ATOM 1787 O O . LEU A 1 223 ? -14.267 15.556 20.744 1.00 92.75 223 LEU A O 1
ATOM 1791 N N . ALA A 1 224 ? -14.905 17.069 19.213 1.00 92.69 224 ALA A N 1
ATOM 1792 C CA . ALA A 1 224 ? -14.568 18.229 20.034 1.00 92.69 224 ALA A CA 1
ATOM 1793 C C . ALA A 1 224 ? -15.437 18.298 21.302 1.00 92.69 224 ALA A C 1
ATOM 1795 O O . ALA A 1 224 ? -14.897 18.473 22.395 1.00 92.69 224 ALA A O 1
ATOM 1796 N N . CYS A 1 225 ? -16.747 18.053 21.189 1.00 90.88 225 CYS A N 1
ATOM 1797 C CA . CYS A 1 225 ? -17.650 17.961 22.341 1.00 90.88 225 CYS A CA 1
ATOM 1798 C C . CYS A 1 225 ? -17.245 16.838 23.315 1.00 90.88 225 CYS A C 1
ATOM 1800 O O . CYS A 1 225 ? -17.207 17.043 24.529 1.00 90.88 225 CYS A O 1
ATOM 1802 N N . VAL A 1 226 ? -16.860 15.661 22.805 1.00 92.69 226 VAL A N 1
ATOM 1803 C CA . VAL A 1 226 ? -16.330 14.566 23.639 1.00 92.69 226 VAL A CA 1
ATOM 1804 C C . VAL A 1 226 ? -15.075 15.012 24.398 1.00 92.69 226 VAL A C 1
ATOM 1806 O O . VAL A 1 226 ? -14.919 14.700 25.581 1.00 92.69 226 VAL A O 1
ATOM 1809 N N . ARG A 1 227 ? -14.167 15.745 23.743 1.00 92.44 227 ARG A N 1
ATOM 1810 C CA . ARG A 1 227 ? -12.912 16.212 24.354 1.00 92.44 227 ARG A CA 1
ATOM 1811 C C . ARG A 1 227 ? -13.163 17.183 25.505 1.00 92.44 227 ARG A C 1
ATOM 1813 O O . ARG A 1 227 ? -12.572 16.988 26.569 1.00 92.44 227 ARG A O 1
ATOM 1820 N N . THR A 1 228 ? -14.044 18.162 25.308 1.00 91.88 228 THR A N 1
ATOM 1821 C CA . THR A 1 228 ? -14.345 19.223 26.285 1.00 91.88 228 THR A CA 1
ATOM 1822 C C . THR A 1 228 ? -15.262 18.771 27.420 1.00 91.88 228 THR A C 1
ATOM 1824 O O . THR A 1 228 ? -15.314 19.433 28.454 1.00 91.88 228 THR A O 1
ATOM 1827 N N . ASN A 1 229 ? -15.948 17.631 27.282 1.00 87.12 229 ASN A N 1
ATOM 1828 C CA . ASN A 1 229 ? -16.810 17.105 28.335 1.00 87.12 229 ASN A CA 1
ATOM 1829 C C . ASN A 1 229 ? -16.002 16.738 29.596 1.00 87.12 229 ASN A C 1
ATOM 1831 O O . ASN A 1 229 ? -15.037 15.961 29.532 1.00 87.12 229 ASN A O 1
ATOM 1835 N N . THR A 1 230 ? -16.413 17.298 30.735 1.00 86.81 230 THR A N 1
ATOM 1836 C CA . THR A 1 230 ? -15.758 17.141 32.042 1.00 86.81 230 THR A CA 1
ATOM 1837 C C . THR A 1 230 ? -16.349 16.009 32.882 1.00 86.81 230 THR A C 1
ATOM 1839 O O . THR A 1 230 ? -15.632 15.421 33.688 1.00 86.81 230 THR A O 1
ATOM 1842 N N . CYS A 1 231 ? -17.623 15.655 32.689 1.00 88.50 231 CYS A N 1
ATOM 1843 C CA . CYS A 1 231 ? -18.264 14.576 33.437 1.00 88.50 231 CYS A CA 1
ATOM 1844 C C . CYS A 1 231 ? -17.924 13.212 32.816 1.00 88.50 231 CYS A C 1
ATOM 1846 O O . CYS A 1 231 ? -18.192 12.953 31.640 1.00 88.50 231 CYS A O 1
ATOM 1848 N N . SER A 1 232 ? -17.356 12.307 33.623 1.00 86.31 232 SER A N 1
ATOM 1849 C CA . SER A 1 232 ? -16.888 10.990 33.167 1.00 86.31 232 SER A CA 1
ATOM 1850 C C . SER A 1 232 ? -17.998 10.167 32.496 1.00 86.31 232 SER A C 1
ATOM 1852 O O . SER A 1 232 ? -17.762 9.544 31.461 1.00 86.31 232 SER A O 1
ATOM 1854 N N . LYS A 1 233 ? -19.219 10.198 33.055 1.00 86.19 233 LYS A N 1
ATOM 1855 C CA . LYS A 1 233 ? -20.376 9.430 32.563 1.00 86.19 233 LYS A CA 1
ATOM 1856 C C . LYS A 1 233 ? -20.854 9.920 31.196 1.00 86.19 233 LYS A C 1
ATOM 1858 O O . LYS A 1 233 ? -20.967 9.128 30.260 1.00 86.19 233 LYS A O 1
ATOM 1863 N N . SER A 1 234 ? -21.092 11.225 31.050 1.00 86.75 234 SER A N 1
ATOM 1864 C CA . SER A 1 234 ? -21.502 11.815 29.768 1.00 86.75 234 SER A CA 1
ATOM 1865 C C . SER A 1 234 ? -20.407 11.696 28.717 1.00 86.75 234 SER A C 1
ATOM 1867 O O . SER A 1 234 ? -20.701 11.355 27.573 1.00 86.75 234 SER A O 1
ATOM 1869 N N . LYS A 1 235 ? -19.141 11.900 29.103 1.00 91.00 235 LYS A N 1
ATOM 1870 C CA . LYS A 1 235 ? -17.993 11.724 28.210 1.00 91.00 235 LYS A CA 1
ATOM 1871 C C . LYS A 1 235 ? -17.913 10.301 27.670 1.00 91.00 235 LYS A C 1
ATOM 1873 O O . LYS A 1 235 ? -17.760 10.130 26.465 1.00 91.00 235 LYS A O 1
ATOM 1878 N N . PHE A 1 236 ? -18.062 9.293 28.532 1.00 90.75 236 PHE A N 1
ATOM 1879 C CA . PHE A 1 236 ? -18.092 7.896 28.105 1.00 90.75 236 PHE A CA 1
ATOM 1880 C C . PHE A 1 236 ? -19.271 7.616 27.171 1.00 90.75 236 PHE A C 1
ATOM 1882 O O . PHE A 1 236 ? -19.061 7.038 26.109 1.00 90.75 236 PHE A O 1
ATOM 1889 N N . LYS A 1 237 ? -20.489 8.062 27.512 1.00 89.31 237 LYS A N 1
ATOM 1890 C CA . LYS A 1 237 ? -21.681 7.854 26.672 1.00 89.31 237 LYS A CA 1
ATOM 1891 C C . LYS A 1 237 ? -21.492 8.434 25.265 1.00 89.31 237 LYS A C 1
ATOM 1893 O O . LYS A 1 237 ? -21.729 7.735 24.281 1.00 89.31 237 LYS A O 1
ATOM 1898 N N . LEU A 1 238 ? -21.015 9.677 25.171 1.00 91.06 238 LEU A N 1
ATOM 1899 C CA . LEU A 1 238 ? -20.756 10.349 23.895 1.00 91.06 238 LEU A CA 1
ATOM 1900 C C . LEU A 1 238 ? -19.622 9.671 23.112 1.00 91.06 238 LEU A C 1
ATOM 1902 O O . LEU A 1 238 ? -19.784 9.392 21.927 1.00 91.06 238 LEU A O 1
ATOM 1906 N N . ALA A 1 239 ? -18.499 9.359 23.771 1.00 93.56 239 ALA A N 1
ATOM 1907 C CA . ALA A 1 239 ? -17.360 8.699 23.134 1.00 93.56 239 ALA A CA 1
ATOM 1908 C C . ALA A 1 239 ? -17.722 7.299 22.621 1.00 93.56 239 ALA A C 1
ATOM 1910 O O . ALA A 1 239 ? -17.358 6.946 21.502 1.00 93.56 239 ALA A O 1
ATOM 1911 N N . ARG A 1 240 ? -18.467 6.517 23.413 1.00 93.50 240 ARG A N 1
ATOM 1912 C CA . ARG A 1 240 ? -18.964 5.186 23.040 1.00 93.50 240 ARG A CA 1
ATOM 1913 C C . ARG A 1 240 ? -19.862 5.271 21.813 1.00 93.50 240 ARG A C 1
ATOM 1915 O O . ARG A 1 240 ? -19.619 4.554 20.848 1.00 93.50 240 ARG A O 1
ATOM 1922 N N . SER A 1 241 ? -20.847 6.173 21.839 1.00 92.00 241 SER A N 1
ATOM 1923 C CA . SER A 1 241 ? -21.789 6.364 20.732 1.00 92.00 241 SER A CA 1
ATOM 1924 C C . SER A 1 241 ? -21.064 6.745 19.438 1.00 92.00 241 SER A C 1
ATOM 1926 O O . SER A 1 241 ? -21.190 6.057 18.426 1.00 92.00 241 SER A O 1
ATOM 1928 N N . LEU A 1 242 ? -20.208 7.773 19.489 1.00 93.94 242 LEU A N 1
ATOM 1929 C CA . LEU A 1 242 ? -19.466 8.237 18.317 1.00 93.94 242 LEU A CA 1
ATOM 1930 C C . LEU A 1 242 ? -18.472 7.183 17.802 1.00 93.94 242 LEU A C 1
ATOM 1932 O O . LEU A 1 242 ? -18.301 7.039 16.594 1.00 93.94 242 LEU A O 1
ATOM 1936 N N . CYS A 1 243 ? -17.841 6.411 18.696 1.00 95.50 243 CYS A N 1
ATOM 1937 C CA . CYS A 1 243 ? -16.918 5.343 18.307 1.00 95.50 243 CYS A CA 1
ATOM 1938 C C . CYS A 1 243 ? -17.647 4.244 17.538 1.00 95.50 243 CYS A C 1
ATOM 1940 O O . CYS A 1 243 ? -17.208 3.864 16.458 1.00 95.50 243 CYS A O 1
ATOM 1942 N N . VAL A 1 244 ? -18.792 3.784 18.045 1.00 94.94 244 VAL A N 1
ATOM 1943 C CA . VAL A 1 244 ? -19.614 2.772 17.373 1.00 94.94 244 VAL A CA 1
ATOM 1944 C C . VAL A 1 244 ? -20.089 3.259 16.002 1.00 94.94 244 VAL A C 1
ATOM 1946 O O . VAL A 1 244 ? -19.955 2.521 15.027 1.00 94.94 244 VAL A O 1
ATOM 1949 N N . GLN A 1 245 ? -20.558 4.505 15.890 1.00 93.38 245 GLN A N 1
ATOM 1950 C CA . GLN A 1 245 ? -20.930 5.102 14.599 1.00 93.38 245 GLN A CA 1
ATOM 1951 C C . GLN A 1 245 ? -19.743 5.122 13.621 1.00 93.38 245 GLN A C 1
ATOM 1953 O O . GLN A 1 245 ? -19.882 4.721 12.464 1.00 93.38 245 GLN A O 1
ATOM 1958 N N . GLY A 1 246 ? -18.553 5.496 14.105 1.00 94.06 246 GLY A N 1
ATOM 1959 C CA . GLY A 1 246 ? -17.309 5.451 13.336 1.00 94.06 246 GLY A CA 1
ATOM 1960 C C . GLY A 1 246 ? -16.967 4.059 12.816 1.00 94.06 246 GLY A C 1
ATOM 1961 O O . GLY A 1 246 ? -16.697 3.866 11.630 1.00 94.06 246 GLY A O 1
ATOM 1962 N N . LEU A 1 247 ? -17.041 3.059 13.690 1.00 95.75 247 LEU A N 1
ATOM 1963 C CA . LEU A 1 247 ? -16.774 1.668 13.339 1.00 95.75 247 LEU A CA 1
ATOM 1964 C C . LEU A 1 247 ? -17.797 1.124 12.326 1.00 95.75 247 LEU A C 1
ATOM 1966 O O . LEU A 1 247 ? -17.404 0.455 11.369 1.00 95.75 247 LEU A O 1
ATOM 1970 N N . ARG A 1 248 ? -19.092 1.429 12.487 1.00 94.19 248 ARG A N 1
ATOM 1971 C CA . ARG A 1 248 ? -20.156 1.033 11.543 1.00 94.19 248 ARG A CA 1
ATOM 1972 C C . ARG A 1 248 ? -19.953 1.652 10.164 1.00 94.19 248 ARG A C 1
ATOM 1974 O O . ARG A 1 248 ? -20.052 0.953 9.153 1.00 94.19 248 ARG A O 1
ATOM 1981 N N . TYR A 1 249 ? -19.605 2.936 10.116 1.00 93.44 249 TYR A N 1
ATOM 1982 C CA . TYR A 1 249 ? -19.277 3.616 8.868 1.00 93.44 249 TYR A CA 1
ATOM 1983 C C . TYR A 1 249 ? -18.095 2.945 8.158 1.00 93.44 249 TYR A C 1
ATOM 1985 O O . TYR A 1 249 ? -18.185 2.681 6.958 1.00 93.44 249 TYR A O 1
ATOM 1993 N N . LEU A 1 250 ? -17.021 2.607 8.881 1.00 93.88 250 LEU A N 1
ATOM 1994 C CA . LEU A 1 250 ? -15.875 1.885 8.317 1.00 93.88 250 LEU A CA 1
ATOM 1995 C C . LEU A 1 250 ? -16.260 0.496 7.802 1.00 93.88 250 LEU A C 1
ATOM 1997 O O . LEU A 1 250 ? -15.864 0.136 6.696 1.00 93.88 250 LEU A O 1
ATOM 2001 N N . CYS A 1 251 ? -17.071 -0.254 8.555 1.00 93.06 251 CYS A N 1
ATOM 2002 C CA . CYS A 1 251 ? -17.598 -1.553 8.125 1.00 93.06 251 CYS A CA 1
ATOM 2003 C C . CYS A 1 251 ? -18.362 -1.461 6.799 1.00 93.06 251 CYS A C 1
ATOM 2005 O O . CYS A 1 251 ? -18.247 -2.354 5.962 1.00 93.06 251 CYS A O 1
ATOM 2007 N N . LYS A 1 252 ? -19.151 -0.397 6.615 1.00 92.06 252 LYS A N 1
ATOM 2008 C CA . LYS A 1 252 ? -20.004 -0.209 5.437 1.00 92.06 252 LYS A CA 1
ATOM 2009 C C . LYS A 1 252 ? -19.241 0.330 4.225 1.00 92.06 252 LYS A C 1
ATOM 2011 O O . LYS A 1 252 ? -19.525 -0.082 3.106 1.00 92.06 252 LYS A O 1
ATOM 2016 N N . ASN A 1 253 ? -18.302 1.252 4.438 1.00 91.06 253 ASN A N 1
ATOM 2017 C CA . ASN A 1 253 ? -17.687 2.031 3.357 1.00 91.06 253 ASN A CA 1
ATOM 2018 C C . ASN A 1 253 ? -16.260 1.590 3.002 1.00 91.06 253 ASN A C 1
ATOM 2020 O O . ASN A 1 253 ? -15.761 1.965 1.944 1.00 91.06 253 ASN A O 1
ATOM 2024 N N . PHE A 1 254 ? -15.599 0.786 3.841 1.00 92.00 254 PHE A N 1
ATOM 2025 C CA . PHE A 1 254 ? -14.250 0.284 3.576 1.00 92.00 254 PHE A CA 1
ATOM 2026 C C . PHE A 1 254 ? -14.211 -1.246 3.594 1.00 92.00 254 PHE A C 1
ATOM 2028 O O . PHE A 1 254 ? -13.813 -1.887 4.571 1.00 92.00 254 PHE A O 1
ATOM 2035 N N . ILE A 1 255 ? -14.652 -1.824 2.476 1.00 90.88 255 ILE A N 1
ATOM 2036 C CA . ILE A 1 255 ? -14.737 -3.270 2.276 1.00 90.88 255 ILE A CA 1
ATOM 2037 C C . ILE A 1 255 ? -13.404 -3.775 1.725 1.00 90.88 255 ILE A C 1
ATOM 2039 O O . ILE A 1 255 ? -13.010 -3.444 0.605 1.00 90.88 255 ILE A O 1
ATOM 2043 N N . LEU A 1 256 ? -12.726 -4.606 2.514 1.00 92.38 256 LEU A N 1
ATOM 2044 C CA . LEU A 1 256 ? -11.561 -5.357 2.064 1.00 92.38 256 LEU A CA 1
ATOM 2045 C C . LEU A 1 256 ? -11.986 -6.764 1.623 1.00 92.38 256 LEU A C 1
ATOM 2047 O O . LEU A 1 256 ? -12.840 -7.362 2.279 1.00 92.38 256 LEU A O 1
ATOM 2051 N N . PRO A 1 257 ? -11.407 -7.299 0.535 1.00 92.94 257 PRO A N 1
ATOM 2052 C CA . PRO A 1 257 ? -11.581 -8.698 0.170 1.00 92.94 257 PRO A CA 1
ATOM 2053 C C . PRO A 1 257 ? -10.919 -9.626 1.194 1.00 92.94 257 PRO A C 1
ATOM 2055 O O . PRO A 1 257 ? -9.997 -9.238 1.910 1.00 92.94 257 PRO A O 1
ATOM 2058 N N . ASP A 1 258 ? -11.348 -10.881 1.201 1.00 93.44 258 ASP A N 1
ATOM 2059 C CA . ASP A 1 258 ? -10.788 -11.907 2.068 1.00 93.44 258 ASP A CA 1
ATOM 2060 C C . ASP A 1 258 ? -9.587 -12.577 1.387 1.00 93.44 258 ASP A C 1
ATOM 2062 O O . ASP A 1 258 ? -9.717 -13.195 0.327 1.00 93.44 258 ASP A O 1
ATOM 2066 N N . PHE A 1 259 ? -8.400 -12.470 1.991 1.00 93.06 259 PHE A N 1
ATOM 2067 C CA . PHE A 1 259 ? -7.184 -13.100 1.472 1.00 93.06 259 PHE A CA 1
ATOM 2068 C C . PHE A 1 259 ? -6.462 -13.935 2.526 1.00 93.06 259 PHE A C 1
ATOM 2070 O O . PHE A 1 259 ? -6.215 -13.497 3.646 1.00 93.06 259 PHE A O 1
ATOM 2077 N N . TYR A 1 260 ? -5.999 -15.112 2.097 1.00 91.31 260 TYR A N 1
ATOM 2078 C CA . TYR A 1 260 ? -5.161 -16.019 2.893 1.00 91.31 260 TYR A CA 1
ATOM 2079 C C . TYR A 1 260 ? -3.713 -16.096 2.395 1.00 91.31 260 TYR A C 1
ATOM 2081 O O . TYR A 1 260 ? -2.879 -16.778 2.984 1.00 91.31 260 TYR A O 1
ATOM 2089 N N . SER A 1 261 ? -3.388 -15.415 1.291 1.00 94.44 261 SER A N 1
ATOM 2090 C CA . SER A 1 261 ? -2.061 -15.476 0.681 1.00 94.44 261 SER A CA 1
ATOM 2091 C C . SER A 1 261 ? -1.506 -14.093 0.373 1.00 94.44 261 SER A C 1
ATOM 2093 O O . SER A 1 261 ? -2.226 -13.180 -0.035 1.00 94.44 261 SER A O 1
ATOM 2095 N N . ARG A 1 262 ? -0.179 -13.962 0.488 1.00 94.38 262 ARG A N 1
ATOM 2096 C CA . ARG A 1 262 ? 0.541 -12.740 0.096 1.00 94.38 262 ARG A CA 1
ATOM 2097 C C . ARG A 1 262 ? 0.302 -12.380 -1.371 1.00 94.38 262 ARG A C 1
ATOM 2099 O O . ARG A 1 262 ? 0.234 -11.200 -1.686 1.00 94.38 262 ARG A O 1
ATOM 2106 N N . ARG A 1 263 ? 0.137 -13.376 -2.252 1.00 92.94 263 ARG A N 1
ATOM 2107 C CA . ARG A 1 263 ? -0.118 -13.163 -3.686 1.00 92.94 263 ARG A CA 1
ATOM 2108 C C . ARG A 1 263 ? -1.418 -12.397 -3.937 1.00 92.94 263 ARG A C 1
ATOM 2110 O O . ARG A 1 263 ? -1.400 -11.458 -4.722 1.00 92.94 263 ARG A O 1
ATOM 2117 N N . GLY A 1 264 ? -2.502 -12.730 -3.232 1.00 93.38 264 GLY A N 1
ATOM 2118 C CA . GLY A 1 264 ? -3.773 -11.998 -3.351 1.00 93.38 264 GLY A CA 1
ATOM 2119 C C . GLY A 1 264 ? -3.620 -10.515 -3.003 1.00 93.38 264 GLY A C 1
ATOM 2120 O O . GLY A 1 264 ? -4.006 -9.644 -3.779 1.00 93.38 264 GLY A O 1
ATOM 2121 N N . VAL A 1 265 ? -2.930 -10.225 -1.896 1.00 95.44 265 VAL A N 1
ATOM 2122 C CA . VAL A 1 265 ? -2.637 -8.845 -1.473 1.00 95.44 265 VAL A CA 1
ATOM 2123 C C . VAL A 1 265 ? -1.740 -8.121 -2.487 1.00 95.44 265 VAL A C 1
ATOM 2125 O O . VAL A 1 265 ? -1.965 -6.950 -2.777 1.00 95.44 265 VAL A O 1
ATOM 2128 N N . GLN A 1 266 ? -0.742 -8.797 -3.070 1.00 95.00 266 GLN A N 1
ATOM 2129 C CA . GLN A 1 266 ? 0.111 -8.206 -4.110 1.00 95.00 266 GLN A CA 1
ATOM 2130 C C . GLN A 1 266 ? -0.703 -7.775 -5.339 1.00 95.00 266 GLN A C 1
ATOM 2132 O O . GLN A 1 266 ? -0.532 -6.654 -5.815 1.00 95.00 266 GLN A O 1
ATOM 2137 N N . PHE A 1 267 ? -1.599 -8.632 -5.837 1.00 92.00 267 PHE A N 1
ATOM 2138 C CA . PHE A 1 267 ? -2.471 -8.287 -6.964 1.00 92.00 267 PHE A CA 1
ATOM 2139 C C . PHE A 1 267 ? -3.403 -7.122 -6.624 1.00 92.00 267 PHE A C 1
ATOM 2141 O O . PHE A 1 267 ? -3.511 -6.177 -7.404 1.00 92.00 267 PHE A O 1
ATOM 2148 N N . TYR A 1 268 ? -3.991 -7.138 -5.426 1.00 92.25 268 TYR A N 1
ATOM 2149 C CA . TYR A 1 268 ? -4.829 -6.050 -4.924 1.00 92.25 268 TYR A CA 1
ATOM 2150 C C . TYR A 1 268 ? -4.108 -4.693 -4.922 1.00 92.25 268 TYR A C 1
ATOM 2152 O O . TYR A 1 268 ? -4.677 -3.686 -5.352 1.00 92.25 268 TYR A O 1
ATOM 2160 N N . LEU A 1 269 ? -2.846 -4.670 -4.475 1.00 93.38 269 LEU A N 1
ATOM 2161 C CA . LEU A 1 269 ? -2.008 -3.469 -4.469 1.00 93.38 269 LEU A CA 1
ATOM 2162 C C . LEU A 1 269 ? -1.666 -2.998 -5.887 1.00 93.38 269 LEU A C 1
ATOM 2164 O O . LEU A 1 269 ? -1.819 -1.817 -6.181 1.00 93.38 269 LEU A O 1
ATOM 2168 N N . LEU A 1 270 ? -1.255 -3.903 -6.780 1.00 92.44 270 LEU A N 1
ATOM 2169 C CA . LEU A 1 270 ? -0.919 -3.564 -8.170 1.00 92.44 270 LEU A CA 1
ATOM 2170 C C . LEU A 1 270 ? -2.112 -2.968 -8.932 1.00 92.44 270 LEU A C 1
ATOM 2172 O O . LEU A 1 270 ? -1.959 -1.998 -9.677 1.00 92.44 270 LEU A O 1
ATOM 2176 N N . GLN A 1 271 ? -3.318 -3.492 -8.705 1.00 89.88 271 GLN A N 1
ATOM 2177 C CA . GLN A 1 271 ? -4.542 -2.955 -9.303 1.00 89.88 271 GLN A CA 1
ATOM 2178 C C . GLN A 1 271 ? -4.840 -1.517 -8.862 1.00 89.88 271 GLN A C 1
ATOM 2180 O O . GLN A 1 271 ? -5.372 -0.741 -9.653 1.00 89.88 271 GLN A O 1
ATOM 2185 N N . ARG A 1 272 ? -4.463 -1.140 -7.636 1.00 90.25 272 ARG A N 1
ATOM 2186 C CA . ARG A 1 272 ? -4.799 0.159 -7.025 1.00 90.25 272 ARG A CA 1
ATOM 2187 C C . ARG A 1 272 ? -3.670 1.184 -7.021 1.00 90.25 272 ARG A C 1
ATOM 2189 O O . ARG A 1 272 ? -3.946 2.345 -6.771 1.00 90.25 272 ARG A O 1
ATOM 2196 N N . ALA A 1 273 ? -2.434 0.773 -7.278 1.00 91.31 273 ALA A N 1
ATOM 2197 C CA . ALA A 1 273 ? -1.303 1.689 -7.380 1.00 91.31 273 ALA A CA 1
ATOM 2198 C C . ALA A 1 273 ? -1.432 2.603 -8.605 1.00 91.31 273 ALA A C 1
ATOM 2200 O O . ALA A 1 273 ? -1.839 2.136 -9.670 1.00 91.31 273 ALA A O 1
ATOM 2201 N N . GLU A 1 274 ? -1.028 3.861 -8.470 1.00 91.94 274 GLU A N 1
ATOM 2202 C CA . GLU A 1 274 ? -1.006 4.846 -9.558 1.00 91.94 274 GLU A CA 1
ATOM 2203 C C . GLU A 1 274 ? 0.386 4.961 -10.194 1.00 91.94 274 GLU A C 1
ATOM 2205 O O . GLU A 1 274 ? 0.514 5.266 -11.373 1.00 91.94 274 GLU A O 1
ATOM 2210 N N . CYS A 1 275 ? 1.451 4.650 -9.455 1.00 94.94 275 CYS A N 1
ATOM 2211 C CA . CYS A 1 275 ? 2.814 4.627 -9.977 1.00 94.94 275 CYS A CA 1
ATOM 2212 C C . CYS A 1 275 ? 3.440 3.258 -9.727 1.00 94.94 275 CYS A C 1
ATOM 2214 O O . CYS A 1 275 ? 3.591 2.828 -8.585 1.00 94.94 275 CYS A O 1
ATOM 2216 N N . ILE A 1 276 ? 3.801 2.557 -10.798 1.00 96.88 276 ILE A N 1
ATOM 2217 C CA . ILE A 1 276 ? 4.377 1.216 -10.734 1.00 96.88 276 ILE A CA 1
ATOM 2218 C C . ILE A 1 276 ? 5.793 1.265 -11.301 1.00 96.88 276 ILE A C 1
ATOM 2220 O O . ILE A 1 276 ? 5.990 1.688 -12.434 1.00 96.88 276 ILE A O 1
ATOM 2224 N N . LEU A 1 277 ? 6.778 0.802 -10.533 1.00 98.19 277 LEU A N 1
ATOM 2225 C CA . LEU A 1 277 ? 8.177 0.717 -10.945 1.00 98.19 277 LEU A CA 1
ATOM 2226 C C . LEU A 1 277 ? 8.648 -0.735 -10.903 1.00 98.19 277 LEU A C 1
ATOM 2228 O O . LEU A 1 277 ? 8.466 -1.435 -9.903 1.00 98.19 277 LEU A O 1
ATOM 2232 N N . CYS A 1 278 ? 9.268 -1.201 -11.981 1.00 97.62 278 CYS A N 1
ATOM 2233 C CA . CYS A 1 278 ? 9.853 -2.538 -12.047 1.00 97.62 278 CYS A CA 1
ATOM 2234 C C . CYS A 1 278 ? 10.902 -2.623 -13.159 1.00 97.62 278 CYS A C 1
ATOM 2236 O O . CYS A 1 278 ? 11.079 -1.687 -13.933 1.00 97.62 278 CYS A O 1
ATOM 2238 N N . THR A 1 279 ? 11.619 -3.741 -13.265 1.00 97.31 279 THR A N 1
ATOM 2239 C CA . THR A 1 279 ? 12.441 -3.965 -14.463 1.00 97.31 279 THR A CA 1
ATOM 2240 C C . THR A 1 279 ? 11.557 -4.291 -15.663 1.00 97.31 279 THR A C 1
ATOM 2242 O O . THR A 1 279 ? 10.464 -4.835 -15.495 1.00 97.31 279 THR A O 1
ATOM 2245 N N . VAL A 1 280 ? 12.053 -4.039 -16.876 1.00 96.69 280 VAL A N 1
ATOM 2246 C CA . VAL A 1 280 ? 11.357 -4.396 -18.126 1.00 96.69 280 VAL A CA 1
ATOM 2247 C C . VAL A 1 280 ? 10.910 -5.855 -18.116 1.00 96.69 280 VAL A C 1
ATOM 2249 O O . VAL A 1 280 ? 9.740 -6.136 -18.353 1.00 96.69 280 VAL A O 1
ATOM 2252 N N . PHE A 1 281 ? 11.796 -6.777 -17.728 1.00 93.38 281 PHE A N 1
ATOM 2253 C CA . PHE A 1 281 ? 11.434 -8.188 -17.620 1.00 93.38 281 PHE A CA 1
ATOM 2254 C C . PHE A 1 281 ? 10.329 -8.416 -16.592 1.00 93.38 281 PHE A C 1
ATOM 2256 O O . PHE A 1 281 ? 9.390 -9.126 -16.903 1.00 93.38 281 PHE A O 1
ATOM 2263 N N . SER A 1 282 ? 10.404 -7.796 -15.405 1.00 94.44 282 SER A N 1
ATOM 2264 C CA . SER A 1 282 ? 9.423 -7.983 -14.321 1.00 94.44 282 SER A CA 1
ATOM 2265 C C . SER A 1 282 ? 8.018 -7.488 -14.678 1.00 94.44 282 SER A C 1
ATOM 2267 O O . SER A 1 282 ? 7.049 -7.983 -14.099 1.00 94.44 282 SER A O 1
ATOM 2269 N N . SER A 1 283 ? 7.889 -6.574 -15.643 1.00 94.75 283 SER A N 1
ATOM 2270 C CA . SER A 1 283 ? 6.597 -6.047 -16.096 1.00 94.75 283 SER A CA 1
ATOM 2271 C C . SER A 1 283 ? 5.625 -7.132 -16.585 1.00 94.75 283 SER A C 1
ATOM 2273 O O . SER A 1 283 ? 4.419 -6.941 -16.472 1.00 94.75 283 SER A O 1
ATOM 2275 N N . PHE A 1 284 ? 6.108 -8.323 -16.974 1.00 91.69 284 PHE A N 1
ATOM 2276 C CA . PHE A 1 284 ? 5.263 -9.480 -17.317 1.00 91.69 284 PHE A CA 1
ATOM 2277 C C . PHE A 1 284 ? 4.249 -9.862 -16.224 1.00 91.69 284 PHE A C 1
ATOM 2279 O O . PHE A 1 284 ? 3.179 -10.392 -16.518 1.00 91.69 284 PHE A O 1
ATOM 2286 N N . ARG A 1 285 ? 4.545 -9.572 -14.947 1.00 90.19 285 ARG A N 1
ATOM 2287 C CA . ARG A 1 285 ? 3.616 -9.810 -13.825 1.00 90.19 285 ARG A CA 1
ATOM 2288 C C . ARG A 1 285 ? 2.333 -8.980 -13.932 1.00 90.19 285 ARG A C 1
ATOM 2290 O O . ARG A 1 285 ? 1.360 -9.291 -13.250 1.00 90.19 285 ARG A O 1
ATOM 2297 N N . LEU A 1 286 ? 2.342 -7.942 -14.765 1.00 90.75 286 LEU A N 1
ATOM 2298 C CA . LEU A 1 286 ? 1.221 -7.054 -15.052 1.00 90.75 286 LEU A CA 1
ATOM 2299 C C . LEU A 1 286 ? 0.395 -7.511 -16.262 1.00 90.75 286 LEU A C 1
ATOM 2301 O O . LEU A 1 286 ? -0.525 -6.796 -16.638 1.00 90.75 286 LEU A O 1
ATOM 2305 N N . TYR A 1 287 ? 0.682 -8.675 -16.858 1.00 83.38 287 TYR A N 1
ATOM 2306 C CA . TYR A 1 287 ? -0.079 -9.205 -17.998 1.00 83.38 287 TYR A CA 1
ATOM 2307 C C . TYR A 1 287 ? -1.455 -9.783 -17.594 1.00 83.38 287 TYR A C 1
ATOM 2309 O O . TYR A 1 287 ? -2.399 -9.696 -18.367 1.00 83.38 287 TYR A O 1
ATOM 2317 N N . ASN A 1 288 ? -1.594 -10.297 -16.359 1.00 69.75 288 ASN A N 1
ATOM 2318 C CA . ASN A 1 288 ? -2.846 -10.858 -15.798 1.00 69.75 288 ASN A CA 1
ATOM 2319 C C . ASN A 1 288 ? -3.499 -10.120 -14.589 1.00 69.75 288 ASN A C 1
ATOM 2321 O O . ASN A 1 288 ? -3.945 -10.768 -13.641 1.00 69.75 288 ASN A O 1
ATOM 2325 N N . PRO A 1 289 ? -3.572 -8.785 -14.535 1.00 61.16 289 PRO A N 1
ATOM 2326 C CA . PRO A 1 289 ? -4.44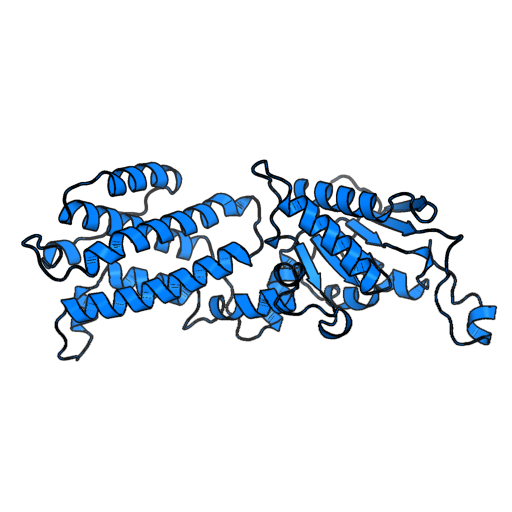4 -8.066 -13.620 1.00 61.16 289 PRO A CA 1
ATOM 2327 C C . PRO A 1 289 ? -5.694 -7.608 -14.371 1.00 61.16 289 PRO A C 1
ATOM 2329 O O . PRO A 1 289 ? -5.650 -6.655 -15.148 1.00 61.16 289 PRO A O 1
ATOM 2332 N N . GLU A 1 290 ? -6.827 -8.259 -14.113 1.00 61.84 290 GLU A N 1
ATOM 2333 C CA . GLU A 1 290 ? -8.137 -7.725 -14.497 1.00 61.84 290 GLU A CA 1
ATOM 2334 C C . GLU A 1 290 ? -8.203 -6.222 -14.154 1.00 61.84 290 GLU A C 1
ATOM 2336 O O . GLU A 1 290 ? -7.828 -5.816 -13.046 1.00 61.84 290 GLU A O 1
ATOM 2341 N N . ASN A 1 291 ? -8.656 -5.403 -15.108 1.00 63.75 291 ASN A N 1
ATOM 2342 C CA . ASN A 1 291 ? -8.878 -3.957 -14.965 1.00 63.75 291 ASN A CA 1
ATOM 2343 C C . ASN A 1 291 ? -7.636 -3.064 -14.732 1.00 63.75 291 ASN A C 1
ATOM 2345 O O . ASN A 1 291 ? -7.766 -1.964 -14.188 1.00 63.75 291 ASN A O 1
ATOM 2349 N N . LEU A 1 292 ? -6.431 -3.465 -15.151 1.00 78.56 292 LEU A N 1
ATOM 2350 C CA . LEU A 1 292 ? -5.259 -2.578 -15.100 1.00 78.56 292 LEU A CA 1
ATOM 2351 C C . LEU A 1 292 ? -5.266 -1.573 -16.266 1.00 78.56 292 LEU A C 1
ATOM 2353 O O . LEU A 1 292 ? -4.818 -1.867 -17.367 1.00 78.56 292 LEU A O 1
ATOM 2357 N N . ASN A 1 293 ? -5.771 -0.365 -16.022 1.00 83.25 293 ASN A N 1
ATOM 2358 C CA . ASN A 1 293 ? -5.790 0.721 -17.007 1.00 83.25 293 ASN A CA 1
ATOM 2359 C C . ASN A 1 293 ? -4.487 1.544 -16.945 1.00 83.25 293 ASN A C 1
ATOM 2361 O O . ASN A 1 293 ? -4.462 2.610 -16.335 1.00 83.25 293 ASN A O 1
ATOM 2365 N N . LEU A 1 294 ? -3.388 1.024 -17.502 1.00 89.12 294 LEU A N 1
ATOM 2366 C CA . LEU A 1 294 ? -2.102 1.737 -17.568 1.00 89.12 294 LEU A CA 1
ATOM 2367 C C . LEU A 1 294 ? -2.171 2.864 -18.604 1.00 89.12 294 LEU A C 1
ATOM 2369 O O . LEU A 1 294 ? -2.125 2.593 -19.791 1.00 89.12 294 LEU A O 1
ATOM 2373 N N . GLY A 1 295 ? -2.249 4.129 -18.193 1.00 92.38 295 GLY A N 1
ATOM 2374 C CA . GLY A 1 295 ? -2.337 5.250 -19.137 1.00 92.38 295 GLY A CA 1
ATOM 2375 C C . GLY A 1 295 ? -1.011 5.574 -19.833 1.00 92.38 295 GLY A C 1
ATOM 2376 O O . GLY A 1 295 ? -0.999 5.870 -21.032 1.00 92.38 295 GLY A O 1
ATOM 2377 N N . LEU A 1 296 ? 0.095 5.497 -19.088 1.00 95.94 296 LEU A N 1
ATOM 2378 C CA . LEU A 1 296 ? 1.431 5.902 -19.529 1.00 95.94 296 LEU A CA 1
ATOM 2379 C C . LEU A 1 296 ? 2.470 4.811 -19.237 1.00 95.94 296 LEU A C 1
ATOM 2381 O O . LEU A 1 296 ? 2.559 4.310 -18.116 1.00 95.94 296 LEU A O 1
ATOM 2385 N N . LEU A 1 297 ? 3.296 4.499 -20.233 1.00 97.50 297 LEU A N 1
ATOM 2386 C CA . LEU A 1 297 ? 4.517 3.710 -20.092 1.00 97.50 297 LEU A CA 1
ATOM 2387 C C . LEU A 1 297 ? 5.740 4.627 -20.200 1.00 97.50 297 LEU A C 1
ATOM 2389 O O . LEU A 1 297 ? 5.869 5.398 -21.147 1.00 97.50 297 LEU A O 1
ATOM 2393 N N . ILE A 1 298 ? 6.669 4.500 -19.262 1.00 98.19 298 ILE A N 1
ATOM 2394 C CA . ILE A 1 298 ? 7.982 5.136 -19.286 1.00 98.19 298 ILE A CA 1
ATOM 2395 C C . ILE A 1 298 ? 9.039 4.034 -19.315 1.00 98.19 298 ILE A C 1
ATOM 2397 O O . ILE A 1 298 ? 9.030 3.148 -18.464 1.00 98.19 298 ILE A O 1
ATOM 2401 N N . VAL A 1 299 ? 9.960 4.083 -20.274 1.00 97.94 299 VAL A N 1
ATOM 2402 C CA . VAL A 1 299 ? 11.104 3.163 -20.332 1.00 97.94 299 VAL A CA 1
ATOM 2403 C C . VAL A 1 299 ? 12.385 3.973 -20.186 1.00 97.94 299 VAL A C 1
ATOM 2405 O O . VAL A 1 299 ? 12.743 4.720 -21.094 1.00 97.94 299 VAL A O 1
ATOM 2408 N N . ASP A 1 300 ? 13.039 3.849 -19.032 1.00 97.06 300 ASP A N 1
ATOM 2409 C CA . ASP A 1 300 ? 14.352 4.434 -18.758 1.00 97.06 300 ASP A CA 1
ATOM 2410 C C . ASP A 1 300 ? 15.467 3.550 -19.323 1.00 97.06 300 ASP A C 1
ATOM 2412 O O . ASP A 1 300 ? 15.320 2.327 -19.409 1.00 97.06 300 ASP A O 1
ATOM 2416 N N . GLU A 1 301 ? 16.586 4.172 -19.689 1.00 95.88 301 GLU A N 1
ATOM 2417 C CA . GLU A 1 301 ? 17.726 3.527 -20.349 1.00 95.88 301 GLU A CA 1
ATOM 2418 C C . GLU A 1 301 ? 17.306 2.658 -21.554 1.00 95.88 301 GLU A C 1
ATOM 2420 O O . GLU A 1 301 ? 17.805 1.551 -21.768 1.00 95.88 301 GLU A O 1
ATOM 2425 N N . ALA A 1 302 ? 16.366 3.162 -22.361 1.00 96.12 302 ALA A N 1
ATOM 2426 C CA . ALA A 1 302 ? 15.738 2.414 -23.451 1.00 96.12 302 ALA A CA 1
ATOM 2427 C C . ALA A 1 302 ? 16.722 1.971 -24.552 1.00 96.12 302 ALA A C 1
ATOM 2429 O O . ALA A 1 302 ? 16.497 0.945 -25.192 1.00 96.12 302 ALA A O 1
ATOM 2430 N N . ALA A 1 303 ? 17.827 2.702 -24.736 1.00 94.44 303 ALA A N 1
ATOM 2431 C CA . ALA A 1 303 ? 18.908 2.346 -25.661 1.00 94.44 303 ALA A CA 1
ATOM 2432 C C . ALA A 1 303 ? 19.683 1.078 -25.235 1.00 94.44 303 ALA A C 1
ATOM 2434 O O . ALA A 1 303 ? 20.328 0.434 -26.058 1.00 94.44 303 ALA A O 1
ATOM 2435 N N . GLN A 1 304 ? 19.597 0.683 -23.958 1.00 95.44 304 GLN A N 1
ATOM 2436 C CA . GLN A 1 304 ? 20.263 -0.512 -23.423 1.00 95.44 304 GLN A CA 1
ATOM 2437 C C . GLN A 1 304 ? 19.411 -1.788 -23.558 1.00 95.44 304 GLN A C 1
ATOM 2439 O O . GLN A 1 304 ? 19.821 -2.858 -23.100 1.00 95.44 304 GLN A O 1
ATOM 2444 N N . LEU A 1 305 ? 18.207 -1.691 -24.130 1.00 96.56 305 LEU A N 1
ATOM 2445 C CA . LEU A 1 305 ? 17.284 -2.814 -24.303 1.00 96.56 305 LEU A CA 1
ATOM 2446 C C . LEU A 1 305 ? 17.365 -3.376 -25.715 1.00 96.56 305 LEU A C 1
ATOM 2448 O O . LEU A 1 305 ? 17.483 -2.634 -26.685 1.00 96.56 305 LEU A O 1
ATOM 2452 N N . LYS A 1 306 ? 17.210 -4.692 -25.833 1.00 95.88 306 LYS A N 1
ATOM 2453 C CA . LYS A 1 306 ? 16.922 -5.334 -27.119 1.00 95.88 306 LYS A CA 1
ATOM 2454 C C . LYS A 1 306 ? 15.470 -5.073 -27.483 1.00 95.88 306 LYS A C 1
ATOM 2456 O O . LYS A 1 306 ? 14.613 -4.999 -26.602 1.00 95.88 306 LYS A O 1
ATOM 2461 N N . GLU A 1 307 ? 15.169 -5.046 -28.775 1.00 94.50 307 GLU A N 1
ATOM 2462 C CA . GLU A 1 307 ? 13.804 -4.817 -29.253 1.00 94.50 307 GLU A CA 1
ATOM 2463 C C . GLU A 1 307 ? 12.761 -5.737 -28.599 1.00 94.50 307 GLU A C 1
ATOM 2465 O O . GLU A 1 307 ? 11.736 -5.269 -28.101 1.00 94.50 307 GLU A O 1
ATOM 2470 N N . CYS A 1 308 ? 13.063 -7.032 -28.482 1.00 93.94 308 CYS A N 1
ATOM 2471 C CA . CYS A 1 308 ? 12.163 -8.001 -27.858 1.00 93.94 308 CYS A CA 1
ATOM 2472 C C . CYS A 1 308 ? 11.930 -7.773 -26.354 1.00 93.94 308 CYS A C 1
ATOM 2474 O O . CYS A 1 308 ? 10.889 -8.169 -25.834 1.00 93.94 308 CYS A O 1
ATOM 2476 N N . GLU A 1 309 ? 12.864 -7.132 -25.647 1.00 96.25 309 GLU A N 1
ATOM 2477 C CA . GLU A 1 309 ? 12.714 -6.816 -24.224 1.00 96.25 309 GLU A CA 1
ATOM 2478 C C . GLU A 1 309 ? 11.715 -5.669 -24.054 1.00 96.25 309 GLU A C 1
ATOM 2480 O O . GLU A 1 309 ? 10.813 -5.754 -23.222 1.00 96.25 309 GLU A O 1
ATOM 2485 N N . THR A 1 310 ? 11.805 -4.637 -24.897 1.00 95.19 310 THR A N 1
ATOM 2486 C CA . THR A 1 310 ? 10.875 -3.499 -24.903 1.00 95.19 310 THR A CA 1
ATOM 2487 C C . THR A 1 310 ? 9.434 -3.916 -25.217 1.00 95.19 310 THR A C 1
ATOM 2489 O O . THR A 1 310 ? 8.497 -3.286 -24.723 1.00 95.19 310 THR A O 1
ATOM 2492 N N . LEU A 1 311 ? 9.234 -5.003 -25.972 1.00 93.56 311 LEU A N 1
ATOM 2493 C CA . LEU A 1 311 ? 7.900 -5.542 -26.254 1.00 93.56 311 LEU A CA 1
ATOM 2494 C C . LEU A 1 311 ? 7.161 -6.019 -24.994 1.00 93.56 311 LEU A C 1
ATOM 2496 O O . LEU A 1 311 ? 5.939 -5.928 -24.956 1.00 93.56 311 LEU A O 1
ATOM 2500 N N . ILE A 1 312 ? 7.862 -6.480 -23.949 1.00 95.25 312 ILE A N 1
ATOM 2501 C CA . ILE A 1 312 ? 7.230 -7.028 -22.734 1.00 95.25 312 ILE A CA 1
ATOM 2502 C C . ILE A 1 312 ? 6.260 -6.012 -22.095 1.00 95.25 312 ILE A C 1
ATOM 2504 O O . ILE A 1 312 ? 5.082 -6.344 -21.951 1.00 95.25 312 ILE A O 1
ATOM 2508 N N . PRO A 1 313 ? 6.685 -4.780 -21.742 1.00 94.94 313 PRO A N 1
ATOM 2509 C CA . PRO A 1 313 ? 5.766 -3.778 -21.215 1.00 94.94 313 PRO A CA 1
ATOM 2510 C C . PRO A 1 313 ? 4.835 -3.190 -22.282 1.00 94.94 313 PRO A C 1
ATOM 2512 O O . PRO A 1 313 ? 3.726 -2.804 -21.937 1.00 94.94 313 PRO A O 1
ATOM 2515 N N . LEU A 1 314 ? 5.238 -3.119 -23.559 1.00 93.06 314 LEU A N 1
ATOM 2516 C CA . LEU A 1 314 ? 4.385 -2.583 -24.635 1.00 93.06 314 LEU A CA 1
ATOM 2517 C C . LEU A 1 314 ? 3.147 -3.445 -24.914 1.00 93.06 314 LEU A C 1
ATOM 2519 O O . LEU A 1 314 ? 2.130 -2.922 -25.357 1.00 93.06 314 LEU A O 1
ATOM 2523 N N . LEU A 1 315 ? 3.230 -4.753 -24.660 1.00 90.94 315 LEU A N 1
ATOM 2524 C CA . LEU A 1 315 ? 2.113 -5.687 -24.816 1.00 90.94 315 LEU A CA 1
ATOM 2525 C C . LEU A 1 315 ? 1.089 -5.603 -23.673 1.00 90.94 315 LEU A C 1
ATOM 2527 O O . LEU A 1 315 ? 0.076 -6.303 -23.714 1.00 90.94 315 LEU A O 1
ATOM 2531 N N . LEU A 1 316 ? 1.336 -4.785 -22.645 1.00 90.81 316 LEU A N 1
ATOM 2532 C CA . LEU A 1 316 ? 0.393 -4.614 -21.546 1.00 90.81 316 LEU A CA 1
ATOM 2533 C C . LEU A 1 316 ? -0.845 -3.827 -22.009 1.00 90.81 316 LEU A C 1
ATOM 2535 O O . LEU A 1 316 ? -0.716 -2.798 -22.679 1.00 90.81 316 LEU A O 1
ATOM 2539 N N . PRO A 1 317 ? -2.057 -4.272 -21.636 1.00 86.25 317 PRO A N 1
ATOM 2540 C CA . PRO A 1 317 ? -3.284 -3.622 -22.070 1.00 86.25 317 PRO A CA 1
ATOM 2541 C C . PRO A 1 317 ? -3.427 -2.217 -21.470 1.00 86.25 317 PRO A C 1
ATOM 2543 O O . PRO A 1 317 ? -2.992 -1.936 -20.353 1.00 86.25 317 PRO A O 1
ATOM 2546 N N . GLY A 1 318 ? -4.093 -1.333 -22.214 1.00 86.00 318 GLY A N 1
ATOM 2547 C CA . GLY A 1 318 ? -4.482 0.000 -21.748 1.00 86.00 318 GLY A CA 1
ATOM 2548 C C . GLY A 1 318 ? -3.481 1.123 -22.028 1.00 86.00 318 GLY A C 1
ATOM 2549 O O . GLY A 1 318 ? -3.890 2.280 -21.947 1.00 86.00 318 GLY A O 1
ATOM 2550 N N . ILE A 1 319 ? -2.236 0.814 -22.421 1.00 90.06 319 ILE A N 1
ATOM 2551 C CA . ILE A 1 319 ? -1.201 1.822 -22.715 1.00 90.06 319 ILE A CA 1
ATOM 2552 C C . ILE A 1 319 ? -1.645 2.729 -23.866 1.00 90.06 319 ILE A C 1
ATOM 2554 O O . ILE A 1 319 ? -1.800 2.289 -25.004 1.00 90.06 319 ILE A O 1
ATOM 2558 N N . LYS A 1 320 ? -1.813 4.024 -23.569 1.00 90.25 320 LYS A N 1
ATOM 2559 C CA . LYS A 1 320 ? -2.164 5.063 -24.558 1.00 90.25 320 LYS A CA 1
ATOM 2560 C C . LYS A 1 320 ? -0.951 5.862 -25.012 1.00 90.25 320 LYS A C 1
ATOM 2562 O O . LYS A 1 320 ? -0.909 6.365 -26.132 1.00 90.25 320 LYS A O 1
ATOM 2567 N N . GLN A 1 321 ? 0.040 5.997 -24.141 1.00 94.06 321 GLN A N 1
ATOM 2568 C CA . GLN A 1 321 ? 1.253 6.741 -24.430 1.00 94.06 321 GLN A CA 1
ATOM 2569 C C . GLN A 1 321 ? 2.466 5.996 -23.886 1.00 94.06 321 GLN A C 1
ATOM 2571 O O . GLN A 1 321 ? 2.444 5.495 -22.764 1.00 94.06 321 GLN A O 1
ATOM 2576 N N . ALA A 1 322 ? 3.532 5.955 -24.676 1.00 96.31 322 ALA A N 1
ATOM 2577 C CA . ALA A 1 322 ? 4.833 5.458 -24.269 1.00 96.31 322 ALA A CA 1
ATOM 2578 C C . ALA A 1 322 ? 5.883 6.562 -24.434 1.00 96.31 322 ALA A C 1
ATOM 2580 O O . ALA A 1 322 ? 5.895 7.287 -25.431 1.00 96.31 322 ALA A O 1
ATOM 2581 N N . VAL A 1 323 ?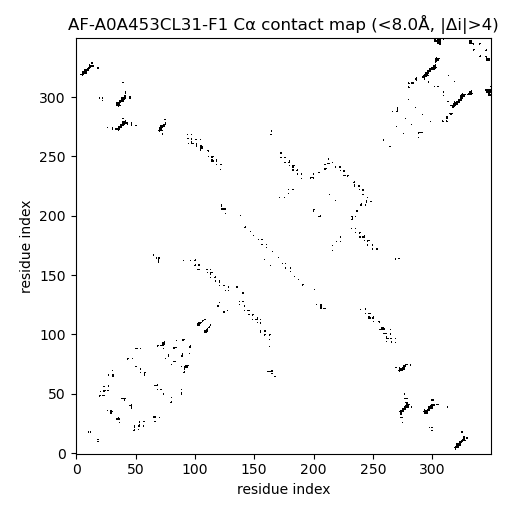 6.768 6.702 -23.454 1.00 97.44 323 VAL A N 1
ATOM 2582 C CA . VAL A 1 323 ? 7.904 7.623 -23.490 1.00 97.44 323 VAL A CA 1
ATOM 2583 C C . VAL A 1 323 ? 9.157 6.805 -23.249 1.00 97.44 323 VAL A C 1
ATOM 2585 O O . VAL A 1 323 ? 9.327 6.225 -22.177 1.00 97.44 323 VAL A O 1
ATOM 2588 N N . PHE A 1 324 ? 10.031 6.737 -24.245 1.00 97.38 324 PHE A N 1
ATOM 2589 C CA . PHE A 1 324 ? 11.330 6.099 -24.092 1.00 97.38 324 PHE A CA 1
ATOM 2590 C C . PHE A 1 324 ? 12.378 7.169 -23.834 1.00 97.38 324 PHE A C 1
ATOM 2592 O O . PHE A 1 324 ? 12.419 8.201 -24.507 1.00 97.38 324 PHE A O 1
ATOM 2599 N N . ILE A 1 325 ? 13.209 6.924 -22.831 1.00 96.62 325 ILE A N 1
ATOM 2600 C CA . ILE A 1 325 ? 14.259 7.825 -22.389 1.00 96.62 325 ILE A CA 1
ATOM 2601 C C . ILE A 1 325 ? 15.574 7.067 -22.449 1.00 96.62 325 ILE A C 1
ATOM 2603 O O . ILE A 1 325 ? 15.671 5.935 -21.980 1.00 96.62 325 ILE A O 1
ATOM 2607 N N . GLY A 1 326 ? 16.589 7.680 -23.042 1.00 94.44 326 GLY A N 1
ATOM 2608 C CA . GLY A 1 326 ? 17.871 7.019 -23.227 1.00 94.44 326 GLY A CA 1
ATOM 2609 C C . GLY A 1 326 ? 18.866 7.868 -23.996 1.00 94.44 326 GLY A C 1
ATOM 2610 O O . GLY A 1 326 ? 18.680 9.072 -24.199 1.00 94.44 326 GLY A O 1
ATOM 2611 N N . ASP A 1 327 ? 19.943 7.214 -24.403 1.00 92.81 327 ASP A N 1
ATOM 2612 C CA . ASP A 1 327 ? 21.023 7.802 -25.174 1.00 92.81 327 ASP A CA 1
ATOM 2613 C C . ASP A 1 327 ? 21.633 6.738 -26.086 1.00 92.81 327 ASP A C 1
ATOM 2615 O O . ASP A 1 327 ? 22.214 5.766 -25.610 1.00 92.81 327 ASP A O 1
ATOM 2619 N N . GLU A 1 328 ? 21.484 6.921 -27.395 1.00 87.69 328 GLU A N 1
ATOM 2620 C CA . GLU A 1 328 ? 21.991 5.995 -28.415 1.00 87.69 328 GLU A CA 1
ATOM 2621 C C . GLU A 1 328 ? 23.528 6.001 -28.515 1.00 87.69 328 GLU A C 1
ATOM 2623 O O . GLU A 1 328 ? 24.106 5.073 -29.075 1.00 87.69 328 GLU A O 1
ATOM 2628 N N . TYR A 1 329 ? 24.195 7.011 -27.938 1.00 86.62 329 TYR A N 1
ATOM 2629 C CA . TYR A 1 329 ? 25.657 7.109 -27.882 1.00 86.62 329 TYR A CA 1
ATOM 2630 C C . TYR A 1 329 ? 26.266 6.481 -26.616 1.00 86.62 329 TYR A C 1
ATOM 2632 O O . TYR A 1 329 ? 27.487 6.498 -26.447 1.00 86.62 329 TYR A O 1
ATOM 2640 N N . GLN A 1 330 ? 25.442 5.937 -25.714 1.00 87.44 330 GLN A N 1
ATOM 2641 C CA . GLN A 1 330 ? 25.890 5.182 -24.540 1.00 87.44 330 GLN A CA 1
ATOM 2642 C C . GLN A 1 330 ? 25.948 3.669 -24.814 1.00 87.44 330 GLN A C 1
ATOM 2644 O O . GLN A 1 330 ? 25.902 3.219 -25.956 1.00 87.44 330 GLN A O 1
ATOM 2649 N N . LEU A 1 331 ? 26.138 2.870 -23.756 1.00 86.12 331 LEU A N 1
ATOM 2650 C CA . LEU A 1 331 ? 26.267 1.416 -23.852 1.00 86.12 331 LEU A CA 1
ATOM 2651 C C . LEU A 1 331 ? 25.028 0.792 -24.528 1.00 86.12 331 LEU A C 1
ATOM 2653 O O . LEU A 1 331 ? 23.915 1.031 -24.063 1.00 86.12 331 LEU A O 1
ATOM 2657 N N . PRO A 1 332 ? 25.201 -0.039 -25.572 1.00 88.56 332 PRO A N 1
ATOM 2658 C CA . PRO A 1 332 ? 24.096 -0.760 -26.193 1.00 88.56 332 PRO A CA 1
ATOM 2659 C C . PRO A 1 332 ? 23.670 -1.967 -25.344 1.00 88.56 332 PRO A C 1
ATOM 2661 O O . PRO A 1 332 ? 24.305 -2.321 -24.344 1.00 88.56 332 PRO A O 1
ATOM 2664 N N . ALA A 1 333 ? 22.611 -2.653 -25.775 1.00 91.94 333 ALA A N 1
ATOM 2665 C CA . ALA A 1 333 ? 22.175 -3.886 -25.138 1.00 91.94 333 ALA A CA 1
ATOM 2666 C C . ALA A 1 333 ? 23.266 -4.972 -25.162 1.00 91.94 333 ALA A C 1
ATOM 2668 O O . ALA A 1 333 ? 23.887 -5.251 -26.188 1.00 91.94 333 ALA A O 1
ATOM 2669 N N . LEU A 1 334 ? 23.461 -5.654 -24.030 1.00 91.94 334 LEU A N 1
ATOM 2670 C CA . LEU A 1 334 ? 24.451 -6.726 -23.926 1.00 91.94 334 LEU A CA 1
ATOM 2671 C C . LEU A 1 334 ? 24.019 -7.965 -24.731 1.00 91.94 334 LEU A C 1
ATOM 2673 O O . LEU A 1 334 ? 23.022 -8.622 -24.399 1.00 91.94 334 LEU A O 1
ATOM 2677 N N . VAL A 1 335 ? 24.827 -8.345 -25.724 1.00 93.88 335 VAL A N 1
ATOM 2678 C CA . VAL A 1 335 ? 24.679 -9.579 -26.510 1.00 93.88 335 VAL A CA 1
ATOM 2679 C C . VAL A 1 335 ? 25.934 -10.440 -26.357 1.00 93.88 335 VAL A C 1
ATOM 2681 O O . VAL A 1 335 ? 27.030 -10.045 -26.729 1.00 93.88 335 VAL A O 1
ATOM 2684 N N . LYS A 1 336 ? 25.785 -11.647 -25.793 1.00 95.38 336 LYS A N 1
ATOM 2685 C CA . LYS A 1 336 ? 26.922 -12.563 -25.563 1.00 95.38 336 LYS A CA 1
ATOM 2686 C C . LYS A 1 336 ? 27.380 -13.292 -26.831 1.00 95.38 336 LYS A C 1
ATOM 2688 O O . LYS A 1 336 ? 28.551 -13.633 -26.960 1.00 95.38 336 LYS A O 1
ATOM 2693 N N . SER A 1 337 ? 26.447 -13.589 -27.733 1.00 96.69 337 SER A N 1
ATOM 2694 C CA . SER A 1 337 ? 26.718 -14.328 -28.969 1.00 96.69 337 SER A CA 1
ATOM 2695 C C . SER A 1 337 ? 27.208 -13.377 -30.054 1.00 96.69 337 SER A C 1
ATOM 2697 O O . SER A 1 337 ? 26.451 -12.514 -30.492 1.00 96.69 337 SER A O 1
ATOM 2699 N N . LYS A 1 338 ? 28.432 -13.584 -30.553 1.00 95.75 338 LYS A N 1
ATOM 2700 C CA . LYS A 1 338 ? 28.972 -12.810 -31.685 1.00 95.75 338 LYS A CA 1
ATOM 2701 C C . LYS A 1 338 ? 28.111 -12.939 -32.946 1.00 95.75 338 LYS A C 1
ATOM 2703 O O . LYS A 1 338 ? 27.974 -11.984 -33.694 1.00 95.75 338 LYS A O 1
ATOM 2708 N N . ILE A 1 339 ? 27.502 -14.108 -33.165 1.00 97.25 339 ILE A N 1
ATOM 2709 C CA . ILE A 1 339 ? 26.610 -14.343 -34.312 1.00 97.25 339 ILE A CA 1
ATOM 2710 C C . ILE A 1 339 ? 25.375 -13.440 -34.209 1.00 97.25 339 ILE A C 1
ATOM 2712 O O . ILE A 1 339 ? 24.995 -12.793 -35.180 1.00 97.25 339 ILE A O 1
ATOM 2716 N N . SER A 1 340 ? 24.772 -13.362 -33.020 1.00 96.31 340 SER A N 1
ATOM 2717 C CA . SER A 1 340 ? 23.599 -12.518 -32.772 1.00 96.31 340 SER A CA 1
ATOM 2718 C C . SER A 1 340 ? 23.941 -11.028 -32.820 1.00 96.31 340 SER A C 1
ATOM 2720 O O . SER A 1 340 ? 23.149 -10.238 -33.325 1.00 96.31 340 SER A O 1
ATOM 2722 N N . ASP A 1 341 ? 25.117 -10.648 -32.321 1.00 94.19 341 ASP A N 1
ATOM 2723 C CA . ASP A 1 341 ? 25.606 -9.269 -32.367 1.00 94.19 341 ASP A CA 1
ATOM 2724 C C . ASP A 1 341 ? 25.815 -8.797 -33.815 1.00 94.19 341 ASP A C 1
ATOM 2726 O O . ASP A 1 341 ? 25.265 -7.775 -34.222 1.00 94.19 341 ASP A O 1
ATOM 2730 N N . ASN A 1 342 ? 26.458 -9.627 -34.649 1.00 95.88 342 ASN A N 1
ATOM 2731 C CA . ASN A 1 342 ? 26.601 -9.382 -36.089 1.00 95.88 342 ASN A CA 1
ATOM 2732 C C . ASN A 1 342 ? 25.245 -9.261 -36.808 1.00 95.88 342 ASN A C 1
ATOM 2734 O O . ASN A 1 342 ? 25.116 -8.509 -37.773 1.00 95.88 342 ASN A O 1
ATOM 2738 N N . ALA A 1 343 ? 24.221 -9.973 -36.328 1.00 96.12 343 ALA A N 1
ATOM 2739 C CA . ALA A 1 343 ? 22.846 -9.879 -36.820 1.00 96.12 343 ALA A CA 1
ATOM 2740 C C . ALA A 1 343 ? 22.063 -8.675 -36.253 1.00 96.12 343 ALA A C 1
ATOM 2742 O O . ALA A 1 343 ? 20.860 -8.566 -36.480 1.00 96.12 343 ALA A O 1
ATOM 2743 N N . LYS A 1 344 ? 22.724 -7.766 -35.521 1.00 94.38 344 LYS A N 1
ATOM 2744 C CA . LYS A 1 344 ? 22.137 -6.577 -34.880 1.00 94.38 344 LYS A CA 1
ATOM 2745 C C . LYS A 1 344 ? 21.044 -6.896 -33.856 1.00 94.38 344 LYS A C 1
ATOM 2747 O O . LYS A 1 344 ? 20.188 -6.058 -33.592 1.00 94.38 344 LYS A O 1
ATOM 2752 N N . PHE A 1 345 ? 21.094 -8.070 -33.224 1.00 95.06 345 PHE A N 1
ATOM 2753 C CA . PHE A 1 345 ? 20.136 -8.454 -32.179 1.00 95.06 345 PHE A CA 1
ATOM 2754 C C . PHE A 1 345 ? 20.157 -7.511 -30.961 1.00 95.06 345 PHE A C 1
ATOM 2756 O O . PHE A 1 345 ? 19.167 -7.395 -30.245 1.00 95.06 345 PHE A O 1
ATOM 2763 N N . GLY A 1 346 ? 21.284 -6.833 -30.722 1.00 92.31 346 GLY A N 1
ATOM 2764 C CA . GLY A 1 346 ? 21.432 -5.834 -29.660 1.00 92.31 346 GLY A CA 1
ATOM 2765 C C . GLY A 1 346 ? 20.824 -4.467 -29.981 1.00 92.31 346 GLY A C 1
ATOM 2766 O O . GLY A 1 346 ? 20.906 -3.572 -29.146 1.00 92.31 346 GLY A O 1
ATOM 2767 N N . ARG A 1 347 ? 20.245 -4.277 -31.174 1.00 93.62 347 ARG A N 1
ATOM 2768 C CA . ARG A 1 347 ? 19.633 -3.007 -31.572 1.00 93.62 347 ARG A CA 1
ATOM 2769 C C . ARG A 1 347 ? 18.373 -2.738 -30.738 1.00 93.62 347 ARG A C 1
ATOM 2771 O O . ARG A 1 347 ? 17.483 -3.586 -30.662 1.00 93.62 347 ARG A O 1
ATOM 2778 N N . SER A 1 348 ? 18.304 -1.552 -30.139 1.00 94.56 348 SER A N 1
ATOM 2779 C CA . SER A 1 348 ? 17.133 -1.058 -29.414 1.00 94.56 348 SER A CA 1
ATOM 2780 C C . SER A 1 348 ? 16.030 -0.566 -30.346 1.00 94.56 348 SER A C 1
ATOM 2782 O O . SER A 1 348 ? 16.272 -0.238 -31.507 1.00 94.56 348 SER A O 1
ATOM 2784 N N . VAL A 1 349 ? 14.812 -0.458 -29.802 1.00 92.94 349 VAL A N 1
ATOM 2785 C CA . VAL A 1 349 ? 13.717 0.299 -30.444 1.00 92.94 349 VAL 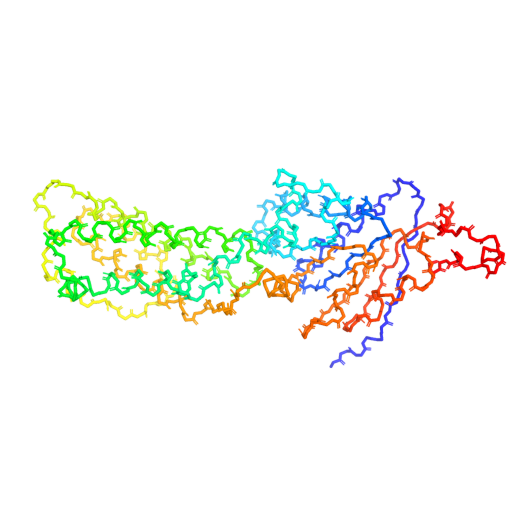A CA 1
ATOM 2786 C C . VAL A 1 349 ? 13.980 1.810 -30.401 1.00 92.94 349 VAL A C 1
ATOM 2788 O O . VAL A 1 349 ? 13.556 2.523 -31.307 1.00 92.94 349 VAL A O 1
ATOM 2791 N N . PHE A 1 350 ? 14.627 2.289 -29.329 1.00 92.12 350 PHE A N 1
ATOM 2792 C CA . PHE A 1 350 ? 15.062 3.681 -29.153 1.00 92.12 350 PHE A CA 1
ATOM 2793 C C . PHE A 1 350 ? 16.111 4.070 -30.192 1.00 92.12 350 PHE A C 1
ATOM 2795 O O . PHE A 1 350 ? 16.021 5.217 -30.703 1.00 92.12 350 PHE A O 1
#

Mean predicted aligned error: 6.87 Å

Solvent-accessible surface area (backbone atoms only — not comparable to full-atom values): 19325 Å² total; per-residue (Å²): 132,87,86,72,70,71,42,80,47,80,48,78,50,65,90,90,68,46,64,63,57,52,51,26,52,51,52,52,54,28,45,66,69,70,40,24,30,39,39,27,12,81,40,59,67,58,34,51,54,41,50,53,47,38,53,48,53,55,68,67,52,81,69,86,54,86,54,55,70,34,21,36,33,35,47,71,62,51,77,83,58,67,58,49,86,85,38,82,61,31,72,27,23,40,71,53,34,16,60,66,42,40,60,40,26,27,72,87,72,6,45,69,35,30,42,53,55,43,40,48,47,70,56,38,42,64,64,56,48,73,73,46,92,66,95,62,57,66,69,57,50,51,37,56,51,48,56,51,38,52,50,55,33,48,55,36,49,57,37,44,72,64,52,44,52,69,56,84,88,42,54,67,58,58,52,44,54,53,53,38,53,53,35,52,60,59,46,47,63,68,62,62,61,88,84,69,96,70,71,61,80,41,62,69,70,44,67,46,80,67,71,78,81,68,65,73,86,53,42,68,61,51,52,49,52,37,67,71,46,80,53,68,56,63,25,48,52,49,36,53,35,54,32,42,40,42,41,52,50,43,64,72,74,60,79,74,69,80,36,94,48,55,66,56,42,38,52,57,48,63,61,58,33,34,36,39,37,22,29,30,79,54,40,55,76,61,69,80,50,86,84,48,65,31,41,34,37,37,32,42,54,29,23,41,27,28,44,76,51,59,44,46,53,67,71,34,65,58,56,43,34,37,40,38,29,29,35,86,89,52,72,61,18,91,60,90,47,68,72,46,44,76,69,49,56,31,46,36,80,105

Organism: Aegilops tauschii subsp. strangulata (NCBI:txid200361)

pLDDT: mean 88.55, std 11.07, range [38.25, 98.19]

Nearest PDB structures (foldseek):
  8ftm-assembly1_A  TM=6.203E-01  e=2.540E-08  Thermochaetoides thermophila DSM 1495
  8ran-assembly1_O  TM=7.241E-01  e=1.138E-05  Saccharomyces cerevisiae
  6i59-assembly1_A  TM=7.191E-01  e=4.465E-05  Saccharomyces cerevisiae S288C
  8rap-assembly1_O  TM=7.255E-01  e=3.857E-05  Saccharomyces cerevisiae

Secondary structure (DSSP, 8-state):
------EEEEEE--TTS-HHHHHHHHHHHHHHTT--EEEEESSHHHHHHHHHHHHHHHHH--S--S--GGGEEE-S-HHHHT--SSSGGGGTBHHHHHHHHGGGG-TTTSHHHHHHHHHHHHHSHHHHHHT----S-HHHHHHHHHHHHHHHHHHHHHHHHHHS---GGGHHHHHHHHHHHHHHHHHHHHHH--S-S--TT-HHHHHSPPPPPPPGGGHHHHHHHHHH---HHHHHHHHHHHHHHHHHHHHHH--PPP-SSHHHHHHHHHHH-SEEEEETGGGGGGSS-TT----EEEETTGGGS-HHHHHHHHTSTT--EEEEEE-TTS-------HHHHHTTTT----

Foldseek 3Di:
DPPQAFAEAEDADDPPPCLLVVLLVVLLVLQQVLFQEEEAEAALVSLVSSLVSNLVVQVPPPDPGSHDLLLAAEEDDCVRNVDDCPDPCCLRYLLSLLVLQQQQQAPCQHQLNLLVQLLCCLA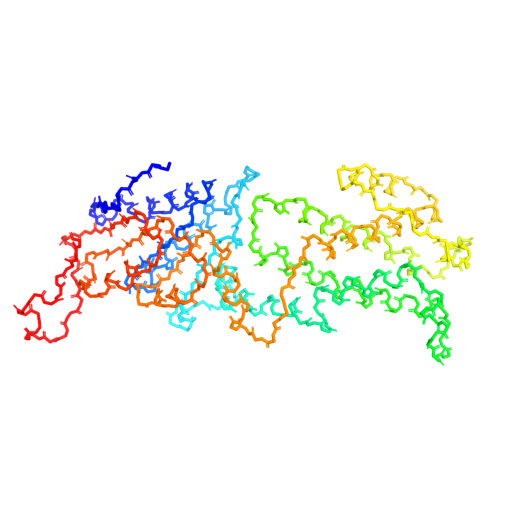PVPVVVVPDPDPDPSLVVSLVSLVVSLVSNLSRLVSCLRNPFDDPVCPLVNVLSVLLNVLSVQVNCLSPDDDDPQPLVPVCLRNDGQDDQDDSVCLVVLSVVLVPDPRSSVSNSSSSNSNSSSSVCCSPPPDHHHDDDSVVSSLVSQQRRRYYTYHLVVLLVQQPRPNRQNAEYEYEQQQQDFQVSNVSNVVHPNHRYYYYYHHVPDDFHDDPDPVCVVVVRRGGPD

Sequence (350 aa):
MENHSPSLKLIRGPPGTGKTKTISTILWAMLIKGVKTLTCAPTNTAVLEVASRIVRLVRESSDGSVCFLNDIVLFGNKERMKIDDSHDLSTVFLDSRAKRLLPCFVPHSGWRHCLCSLIDLLENPVTKYKLHIEQVPFKNYLKDRYNKLSKDLRCCIEKLYNDHPRKSEAAQIFQCMLEVLELIKILHPLINRDRGNDDIWSEELLEGKVEEDCNPVSWPEKLACVRTNTCSKSKFKLARSLCVQGLRYLCKNFILPDFYSRRGVQFYLLQRAECILCTVFSSFRLYNPENLNLGLLIVDEAAQLKECETLIPLLLPGIKQAVFIGDEYQLPALVKSKISDNAKFGRSVF

InterPro domains:
  IPR027417 P-loop containing nucleoside triphosphate hydrolase [G3DSA:3.40.50.300] (2-350)
  IPR027417 P-loop containing nucleoside triphosphate hydrolase [SSF52540] (7-333)
  IPR041677 DNA2/NAM7 helicase, helicase domain [PF13086] (6-338)
  IPR045055 DNA2/NAM7-like helicase [PTHR10887] (4-350)